Protein AF-A0A5J4PQJ4-F1 (afdb_monomer_lite)

Secondary structure (DSSP, 8-state):
--SEEE--TT----EEEEES-EEES-EEEPPTT----SSEEEEE-TTEEEEEESSEEEES-EEESSS-SSEEEEEETTS-EEEEESSEEEES-EEEPPTT--SS--SB-SSEEEEEES---GGG--EE-TTEEEES-EESSB-SSEEE--TTHHHHHHGGGGTTT-TT--TTTS-GGGEE-

Structure (mmCIF, N/CA/C/O backbone):
data_AF-A0A5J4PQJ4-F1
#
_entry.id   AF-A0A5J4PQJ4-F1
#
loop_
_atom_site.group_PDB
_atom_site.id
_atom_site.type_symbol
_atom_site.label_atom_id
_atom_site.label_alt_id
_atom_site.label_comp_id
_atom_site.label_asym_id
_atom_site.label_entity_id
_atom_site.label_seq_id
_atom_site.pdbx_PDB_ins_code
_atom_site.Cartn_x
_atom_site.Cartn_y
_atom_site.Cartn_z
_atom_site.occupancy
_atom_site.B_iso_or_equiv
_atom_site.auth_seq_id
_atom_site.auth_comp_id
_atom_site.auth_asym_id
_atom_site.auth_atom_id
_atom_site.pdbx_PDB_model_num
ATOM 1 N N . GLY A 1 1 ? -2.321 7.655 -15.217 1.00 76.56 1 GLY A N 1
ATOM 2 C CA . GLY A 1 1 ? -3.474 7.815 -14.319 1.00 76.56 1 GLY A CA 1
ATOM 3 C C . GLY A 1 1 ? -3.945 6.450 -13.880 1.00 76.56 1 GLY A C 1
ATOM 4 O O . GLY A 1 1 ? -3.828 5.518 -14.669 1.00 76.56 1 GLY A O 1
ATOM 5 N N . SER A 1 2 ? -4.424 6.351 -12.645 1.00 94.12 2 SER A N 1
ATOM 6 C CA . SER A 1 2 ? -4.868 5.109 -12.004 1.00 94.12 2 SER A CA 1
ATOM 7 C C . SER A 1 2 ? -6.180 4.578 -12.587 1.00 94.12 2 SER A C 1
ATOM 9 O O . SER A 1 2 ? -6.976 5.359 -13.112 1.00 94.12 2 SER A O 1
ATOM 11 N N . ALA A 1 3 ? -6.441 3.274 -12.460 1.00 96.56 3 ALA A N 1
ATOM 12 C CA . ALA A 1 3 ? -7.732 2.689 -12.839 1.00 96.56 3 ALA A CA 1
ATOM 13 C C . ALA A 1 3 ? -8.889 3.209 -11.968 1.00 96.56 3 ALA A C 1
ATOM 15 O O . ALA A 1 3 ? -9.969 3.503 -12.479 1.00 96.56 3 ALA A O 1
ATOM 16 N N . ILE A 1 4 ? -8.644 3.373 -10.667 1.00 97.50 4 ILE A N 1
ATOM 17 C CA . ILE A 1 4 ? -9.520 4.064 -9.721 1.00 97.50 4 ILE A CA 1
ATOM 18 C C . ILE A 1 4 ? -8.724 5.212 -9.108 1.00 97.50 4 ILE A C 1
ATOM 20 O O . ILE A 1 4 ? -7.647 5.002 -8.552 1.00 97.50 4 ILE A O 1
ATOM 24 N N . ARG A 1 5 ? -9.255 6.432 -9.202 1.00 95.81 5 ARG A N 1
ATOM 25 C CA . ARG A 1 5 ? -8.629 7.633 -8.645 1.00 95.81 5 ARG A CA 1
ATOM 26 C C . ARG A 1 5 ? -9.632 8.387 -7.782 1.00 95.81 5 ARG A C 1
ATOM 28 O O . ARG A 1 5 ? -10.625 8.892 -8.299 1.00 95.81 5 ARG A O 1
ATOM 35 N N . ILE A 1 6 ? -9.368 8.431 -6.480 1.00 95.56 6 ILE A N 1
ATOM 36 C CA . ILE A 1 6 ? -10.181 9.126 -5.479 1.00 95.56 6 ILE A CA 1
ATOM 37 C C . ILE A 1 6 ? -9.402 10.361 -5.018 1.00 95.56 6 ILE A C 1
ATOM 39 O O . ILE A 1 6 ? -8.549 10.274 -4.137 1.00 95.56 6 ILE A O 1
ATOM 43 N N . GLU A 1 7 ? -9.679 11.503 -5.647 1.00 94.06 7 GLU A N 1
ATOM 44 C CA . GLU A 1 7 ? -9.242 12.817 -5.161 1.00 94.06 7 GLU A CA 1
ATOM 45 C C . GLU A 1 7 ? -10.273 13.378 -4.185 1.00 94.06 7 GLU A C 1
ATOM 47 O O . GLU A 1 7 ? -11.480 13.313 -4.428 1.00 94.06 7 GLU A O 1
ATOM 52 N N . ASN A 1 8 ? -9.793 13.952 -3.090 1.00 91.62 8 ASN A N 1
ATOM 53 C CA . ASN A 1 8 ? -10.598 14.492 -2.013 1.00 91.62 8 ASN A CA 1
ATOM 54 C C . ASN A 1 8 ? -10.022 15.806 -1.460 1.00 91.62 8 ASN A C 1
ATOM 56 O O . ASN A 1 8 ? -9.913 16.009 -0.251 1.00 91.62 8 ASN A O 1
ATOM 60 N N . ASP A 1 9 ? -9.712 16.739 -2.358 1.00 82.81 9 ASP A N 1
ATOM 61 C CA . ASP A 1 9 ? -9.225 18.085 -2.016 1.00 82.81 9 ASP A CA 1
ATOM 62 C C . ASP A 1 9 ? -10.281 18.965 -1.311 1.00 82.81 9 ASP A C 1
ATOM 64 O O . ASP A 1 9 ? -10.013 20.116 -0.974 1.00 82.81 9 ASP A O 1
ATOM 68 N N . GLN A 1 10 ? -11.514 18.474 -1.160 1.00 81.69 10 GLN A N 1
ATOM 69 C CA . GLN A 1 10 ? -12.622 19.173 -0.497 1.00 81.69 10 GLN A CA 1
ATOM 70 C C . GLN A 1 10 ? -12.963 18.576 0.876 1.00 81.69 10 GLN A C 1
ATOM 72 O O . GLN A 1 10 ? -13.955 18.989 1.469 1.00 81.69 10 GLN A O 1
ATOM 77 N N . GLU A 1 11 ? -12.171 17.609 1.357 1.00 85.25 11 GLU A N 1
ATOM 78 C CA . GLU A 1 11 ? -12.337 16.971 2.672 1.00 85.25 11 GLU A CA 1
ATOM 79 C C . GLU A 1 11 ? -13.748 16.385 2.899 1.00 85.25 11 GLU A C 1
ATOM 81 O O . GLU A 1 11 ? -14.306 16.453 3.991 1.00 85.25 11 GLU A O 1
ATOM 86 N N . ASN A 1 12 ? -14.349 15.796 1.859 1.00 91.38 12 ASN A N 1
ATOM 87 C CA . ASN A 1 12 ? -15.638 15.113 1.981 1.00 91.38 12 ASN A CA 1
ATOM 88 C C . ASN A 1 12 ? -15.454 13.707 2.558 1.00 91.38 12 ASN A C 1
ATOM 90 O O . ASN A 1 12 ? -14.520 13.004 2.179 1.00 91.38 12 ASN A O 1
ATOM 94 N N . SER A 1 13 ? -16.389 13.241 3.381 1.00 96.38 13 SER A N 1
ATOM 95 C CA . SER A 1 13 ? -16.382 11.849 3.833 1.00 96.38 13 SER A CA 1
ATOM 96 C C . SER A 1 13 ? -16.790 10.885 2.713 1.00 96.38 13 SER A C 1
ATOM 98 O O . SER A 1 13 ? -17.631 11.197 1.863 1.00 96.38 13 SER A O 1
ATOM 100 N N . PHE A 1 14 ? -16.202 9.687 2.709 1.00 97.06 14 PHE A N 1
ATOM 101 C CA . PHE A 1 14 ? -16.597 8.609 1.803 1.00 97.06 14 PHE A CA 1
ATOM 102 C C . PHE A 1 14 ? -16.321 7.227 2.392 1.00 97.06 14 PHE A C 1
ATOM 104 O O . PHE A 1 14 ? -15.481 7.037 3.265 1.00 97.06 14 PHE A O 1
ATOM 111 N N . THR A 1 15 ? -16.986 6.216 1.844 1.00 97.88 15 THR A N 1
ATOM 112 C CA . THR A 1 15 ? -16.613 4.817 2.052 1.00 97.88 15 THR A CA 1
ATOM 113 C C . THR A 1 15 ? -16.508 4.143 0.696 1.00 97.88 15 THR A C 1
ATOM 115 O O . THR A 1 15 ? -17.468 4.135 -0.073 1.00 97.88 15 THR A O 1
ATOM 118 N N . ALA A 1 16 ? -15.332 3.601 0.405 1.00 98.00 16 ALA A N 1
ATOM 119 C CA . ALA A 1 16 ? -15.048 2.798 -0.768 1.00 98.00 16 ALA A CA 1
ATOM 120 C C . ALA A 1 16 ? -14.697 1.380 -0.311 1.00 98.00 16 ALA A C 1
ATOM 122 O O . ALA A 1 16 ? -13.791 1.182 0.499 1.00 98.00 16 ALA A O 1
ATOM 123 N N . THR A 1 17 ? -15.414 0.397 -0.841 1.00 98.44 17 THR A N 1
ATOM 124 C CA . THR A 1 17 ? -15.159 -1.021 -0.586 1.00 98.44 17 THR A CA 1
ATOM 125 C C . THR A 1 17 ? -14.989 -1.722 -1.926 1.00 98.44 17 THR A C 1
ATOM 127 O O . THR A 1 17 ? -15.818 -1.552 -2.820 1.00 98.44 17 THR A O 1
ATOM 130 N N . ILE A 1 18 ? -13.883 -2.444 -2.082 1.00 98.56 18 ILE A N 1
ATOM 131 C CA . ILE A 1 18 ? -13.526 -3.190 -3.288 1.00 98.56 18 ILE A CA 1
ATOM 132 C C . ILE A 1 18 ? -13.518 -4.669 -2.913 1.00 98.56 18 ILE A C 1
ATOM 134 O O . ILE A 1 18 ? -12.759 -5.072 -2.036 1.00 98.56 18 ILE A O 1
ATOM 138 N N . GLU A 1 19 ? -14.376 -5.448 -3.566 1.00 98.50 19 GLU A N 1
ATOM 139 C CA . GLU A 1 19 ? -14.625 -6.863 -3.266 1.00 98.50 19 GLU A CA 1
ATOM 140 C C . GLU A 1 19 ? -14.500 -7.689 -4.548 1.00 98.50 19 GLU A C 1
ATOM 142 O O . GLU A 1 19 ? -14.923 -7.231 -5.618 1.00 98.50 19 GLU A O 1
ATOM 147 N N . GLY A 1 20 ? -13.892 -8.878 -4.477 1.00 98.06 20 GLY A N 1
ATOM 148 C CA . GLY A 1 20 ? -13.887 -9.855 -5.574 1.00 98.06 20 GLY A CA 1
ATOM 149 C C . GLY A 1 20 ? -13.316 -9.344 -6.898 1.00 98.06 20 GLY A C 1
ATOM 150 O O . GLY A 1 20 ? -13.692 -9.829 -7.967 1.00 98.06 20 GLY A O 1
ATOM 151 N N . THR A 1 21 ? -12.462 -8.318 -6.858 1.00 98.50 21 THR A N 1
ATOM 152 C CA . THR A 1 21 ? -12.032 -7.576 -8.048 1.00 98.50 21 THR A CA 1
ATOM 153 C C . THR A 1 21 ? -10.612 -7.948 -8.453 1.00 98.50 21 THR A C 1
ATOM 155 O O . THR A 1 21 ? -9.735 -8.112 -7.609 1.00 98.50 21 THR A O 1
ATOM 158 N N . GLN A 1 22 ? -10.372 -8.033 -9.763 1.00 98.62 22 GLN A N 1
ATOM 159 C CA . GLN A 1 22 ? -9.041 -8.250 -10.322 1.00 98.62 22 GLN A CA 1
ATOM 160 C C . GLN A 1 22 ? -8.550 -7.023 -11.092 1.00 98.62 22 GLN A C 1
ATOM 162 O O . GLN A 1 22 ? -9.188 -6.576 -12.048 1.00 98.62 22 GLN A O 1
ATOM 167 N N . PHE A 1 23 ? -7.374 -6.530 -10.722 1.00 98.69 23 PHE A N 1
ATOM 168 C CA . PHE A 1 23 ? -6.615 -5.510 -11.433 1.00 98.69 23 PHE A CA 1
ATOM 169 C C . PHE A 1 23 ? -5.446 -6.201 -12.133 1.00 98.69 23 PHE A C 1
ATOM 171 O O . PHE A 1 23 ? -4.472 -6.576 -11.490 1.00 98.69 23 PHE A O 1
ATOM 178 N N . ASN A 1 24 ? -5.562 -6.412 -13.446 1.00 98.50 24 ASN A N 1
ATOM 179 C CA . ASN A 1 24 ? -4.593 -7.189 -14.221 1.00 98.50 24 ASN A CA 1
ATOM 180 C C . ASN A 1 24 ? -3.950 -6.327 -15.312 1.00 98.50 24 ASN A C 1
ATOM 182 O O . ASN A 1 24 ? -4.670 -5.730 -16.115 1.00 98.50 24 ASN A O 1
ATOM 186 N N . ASN A 1 25 ? -2.619 -6.356 -15.410 1.00 98.31 25 ASN A N 1
ATOM 187 C CA . ASN A 1 25 ? -1.843 -5.700 -16.473 1.00 98.31 25 ASN A CA 1
ATOM 188 C C . ASN A 1 25 ? -2.117 -4.193 -16.582 1.00 98.31 25 ASN A C 1
ATOM 190 O O . ASN A 1 25 ? -2.357 -3.661 -17.671 1.00 98.31 25 ASN A O 1
ATOM 194 N N . ILE A 1 26 ? -2.125 -3.505 -15.443 1.00 98.31 26 ILE A N 1
ATOM 195 C CA . ILE A 1 26 ? -2.366 -2.066 -15.397 1.00 98.31 26 ILE A CA 1
ATOM 196 C C . ILE A 1 26 ? -1.019 -1.368 -15.345 1.00 98.31 26 ILE A C 1
ATOM 198 O O . ILE A 1 26 ? -0.195 -1.642 -14.484 1.00 98.31 26 ILE A O 1
ATOM 202 N N . SER A 1 27 ? -0.767 -0.463 -16.281 1.00 97.38 27 SER A N 1
ATOM 203 C CA . SER A 1 27 ? 0.472 0.307 -16.290 1.00 97.38 27 SER A CA 1
ATOM 204 C C . SER A 1 27 ? 0.165 1.779 -16.437 1.00 97.38 27 SER A C 1
ATOM 206 O O . SER A 1 27 ? -0.705 2.178 -17.214 1.00 97.38 27 SER A O 1
ATOM 208 N N . SER A 1 28 ? 0.882 2.599 -15.684 1.00 95.38 28 SER A N 1
ATOM 209 C CA . SER A 1 28 ? 0.771 4.043 -15.808 1.00 95.38 28 SER A CA 1
ATOM 210 C C . SER A 1 28 ? 2.089 4.723 -15.464 1.00 95.38 28 SER A C 1
ATOM 212 O O . SER A 1 28 ? 2.994 4.110 -14.903 1.00 95.38 28 SER A O 1
ATOM 214 N N . THR A 1 29 ? 2.200 5.995 -15.822 1.00 93.31 29 THR A N 1
ATOM 215 C CA . THR A 1 29 ? 3.322 6.846 -15.426 1.00 93.31 29 THR A CA 1
ATOM 216 C C . THR A 1 29 ? 2.869 7.748 -14.283 1.00 93.31 29 THR A C 1
ATOM 218 O O . THR A 1 29 ? 1.755 8.285 -14.329 1.00 93.31 29 THR A O 1
ATOM 221 N N . GLY A 1 30 ? 3.721 7.875 -13.269 1.00 84.00 30 GLY A N 1
ATOM 222 C CA . GLY A 1 30 ? 3.545 8.757 -12.128 1.00 84.00 30 GLY A CA 1
ATOM 223 C C . GLY A 1 30 ? 3.557 10.229 -12.524 1.00 84.00 30 GLY A C 1
ATOM 224 O O . GLY A 1 30 ? 3.980 10.613 -13.618 1.00 84.00 30 GLY A O 1
ATOM 225 N N . GLU A 1 31 ? 3.049 11.059 -11.625 1.00 80.19 31 GLU A N 1
ATOM 226 C CA . GLU A 1 31 ? 2.978 12.503 -11.828 1.00 80.19 31 GLU A CA 1
ATOM 227 C C . GLU A 1 31 ? 4.264 13.201 -11.367 1.00 80.19 31 GLU A C 1
ATOM 229 O O . GLU A 1 31 ? 5.080 12.644 -10.634 1.00 80.19 31 GLU A O 1
ATOM 234 N N . VAL A 1 32 ? 4.430 14.475 -11.737 1.00 76.12 32 VAL A N 1
ATOM 235 C CA . VAL A 1 32 ? 5.572 15.310 -11.304 1.00 76.12 32 VAL A CA 1
ATOM 236 C C . VAL A 1 32 ? 5.661 15.503 -9.785 1.00 76.12 32 VAL A C 1
ATOM 238 O O . VAL A 1 32 ? 6.645 16.053 -9.308 1.00 76.12 32 VAL A O 1
ATOM 241 N N . SER A 1 33 ? 4.635 15.083 -9.043 1.00 81.31 33 SER A N 1
ATOM 242 C CA . SER A 1 33 ? 4.541 15.059 -7.581 1.00 81.31 33 SER A CA 1
ATOM 243 C C . SER A 1 33 ? 5.038 13.744 -6.956 1.00 81.31 33 SER A C 1
ATOM 245 O O . SER A 1 33 ? 5.085 13.640 -5.735 1.00 81.31 33 SER A O 1
ATOM 247 N N . GLY A 1 34 ? 5.426 12.746 -7.762 1.00 82.62 34 GLY A N 1
ATOM 248 C CA . GLY A 1 34 ? 5.838 11.417 -7.288 1.00 82.62 34 GLY A CA 1
ATOM 249 C C . GLY A 1 34 ? 4.660 10.517 -6.898 1.00 82.62 34 GLY A C 1
ATOM 250 O O . GLY A 1 34 ? 4.859 9.408 -6.399 1.00 82.62 34 GLY A O 1
ATOM 251 N N . GLN A 1 35 ? 3.428 10.977 -7.127 1.00 91.69 35 GLN A N 1
ATOM 252 C CA . GLN A 1 35 ? 2.217 10.184 -6.940 1.00 91.69 35 GLN A CA 1
ATOM 253 C C . GLN A 1 35 ? 2.171 9.029 -7.944 1.00 91.69 35 GLN A C 1
ATOM 255 O O . GLN A 1 35 ? 2.609 9.167 -9.092 1.00 91.69 35 GLN A O 1
ATOM 260 N N . GLY A 1 36 ? 1.635 7.890 -7.512 1.00 93.38 36 GLY A N 1
ATOM 261 C CA . GLY A 1 36 ? 1.507 6.703 -8.350 1.00 93.38 36 GLY A CA 1
ATOM 262 C C . GLY A 1 36 ? 0.232 5.921 -8.072 1.00 93.38 36 GLY A C 1
ATOM 263 O O . GLY A 1 36 ? -0.850 6.502 -8.101 1.00 93.38 36 GLY A O 1
ATOM 264 N N . GLY A 1 37 ? 0.348 4.610 -7.854 1.00 96.56 37 GLY A N 1
ATOM 265 C CA . GLY A 1 37 ? -0.800 3.713 -7.740 1.00 96.56 37 GLY A CA 1
ATOM 266 C C . GLY A 1 37 ? -1.419 3.450 -9.103 1.00 96.56 37 GLY A C 1
ATOM 267 O O . GLY A 1 37 ? -2.387 4.106 -9.485 1.00 96.56 37 GLY A O 1
ATOM 268 N N . SER A 1 38 ? -0.865 2.515 -9.879 1.00 98.00 38 SER A N 1
ATOM 269 C CA . SER A 1 38 ? -1.391 2.261 -11.230 1.00 98.00 38 SER A CA 1
ATOM 270 C C . SER A 1 38 ? -2.819 1.707 -11.212 1.00 98.00 38 SER A C 1
ATOM 272 O O . SER A 1 38 ? -3.624 2.057 -12.077 1.00 98.00 38 SER A O 1
ATOM 274 N N . ALA A 1 39 ? -3.173 0.918 -10.195 1.00 98.50 39 ALA A N 1
ATOM 275 C CA . ALA A 1 39 ? -4.534 0.446 -9.990 1.00 98.50 39 ALA A CA 1
ATOM 276 C C . ALA A 1 39 ? -5.352 1.468 -9.195 1.00 98.50 39 ALA A C 1
ATOM 278 O O . ALA A 1 39 ? -6.378 1.939 -9.687 1.00 98.50 39 ALA A O 1
ATOM 279 N N . ILE A 1 40 ? -4.898 1.836 -7.995 1.00 98.69 40 ILE A N 1
ATOM 280 C CA . ILE A 1 40 ? -5.661 2.685 -7.076 1.00 98.69 40 ILE A CA 1
ATOM 281 C C . ILE A 1 40 ? -4.800 3.848 -6.593 1.00 98.69 40 ILE A C 1
ATOM 283 O O . ILE A 1 40 ? -3.731 3.649 -6.025 1.00 98.69 40 ILE A O 1
ATOM 287 N N . TYR A 1 41 ? -5.328 5.055 -6.752 1.00 98.00 41 TYR A N 1
ATOM 288 C CA . TYR A 1 41 ? -4.884 6.243 -6.034 1.00 98.00 41 TYR A CA 1
ATOM 289 C C . TYR A 1 41 ? -6.012 6.713 -5.118 1.00 98.00 41 TYR A C 1
ATOM 291 O O . TYR A 1 41 ? -7.149 6.861 -5.581 1.00 98.00 41 TYR A O 1
ATOM 299 N N . ALA A 1 42 ? -5.711 6.981 -3.847 1.00 98.00 42 ALA A N 1
ATOM 300 C CA . ALA A 1 42 ? -6.700 7.485 -2.901 1.00 98.00 42 ALA A CA 1
ATOM 301 C C . ALA A 1 42 ? -6.140 8.540 -1.940 1.00 98.00 42 ALA A C 1
ATOM 303 O O . ALA A 1 42 ? -5.117 8.334 -1.290 1.00 98.00 42 ALA A O 1
ATOM 304 N N . GLN A 1 43 ? -6.879 9.639 -1.799 1.00 97.69 43 GLN A N 1
ATOM 305 C CA . GLN A 1 43 ? -6.728 10.601 -0.713 1.00 97.69 43 GLN A CA 1
ATOM 306 C C . GLN A 1 43 ? -7.758 10.302 0.380 1.00 97.69 43 GLN A C 1
ATOM 308 O O . GLN A 1 43 ? -8.962 10.471 0.177 1.00 97.69 43 GLN A O 1
ATOM 313 N N . ILE A 1 44 ? -7.292 9.859 1.545 1.00 97.88 44 ILE A N 1
ATOM 314 C CA . ILE A 1 44 ? -8.134 9.540 2.700 1.00 97.88 44 ILE A CA 1
ATOM 315 C C . ILE A 1 44 ? -8.068 10.721 3.675 1.00 97.88 44 ILE A C 1
ATOM 317 O O . ILE A 1 44 ? -6.990 11.151 4.086 1.00 97.88 44 ILE A O 1
ATOM 321 N N . ARG A 1 45 ? -9.229 11.298 3.983 1.00 97.00 45 ARG A N 1
ATOM 322 C CA . ARG A 1 45 ? -9.394 12.462 4.869 1.00 97.00 45 ARG A CA 1
ATOM 323 C C . ARG A 1 45 ? -10.335 12.092 6.020 1.00 97.00 45 ARG A C 1
ATOM 325 O O . ARG A 1 45 ? -10.526 10.911 6.304 1.00 97.00 45 ARG A O 1
ATOM 332 N N . GLU A 1 46 ? -10.923 13.088 6.671 1.00 96.94 46 GLU A N 1
ATOM 333 C CA . GLU A 1 46 ? -11.855 12.887 7.779 1.00 96.94 46 GLU A CA 1
ATOM 334 C C . GLU A 1 46 ? -13.053 12.008 7.395 1.00 96.94 46 GLU A C 1
ATOM 336 O O . GLU A 1 46 ? -13.679 12.183 6.347 1.00 96.94 46 GLU A O 1
ATOM 341 N N . ASP A 1 47 ? -13.325 11.019 8.246 1.00 97.62 47 ASP A N 1
ATOM 342 C CA . ASP A 1 47 ? -14.390 10.026 8.117 1.00 97.62 47 ASP A CA 1
ATOM 343 C C . ASP A 1 47 ? -14.397 9.297 6.761 1.00 97.62 47 ASP A C 1
ATOM 345 O O . ASP A 1 47 ? -15.444 8.893 6.246 1.00 97.62 47 ASP A O 1
ATOM 349 N N . CYS A 1 48 ? -13.213 9.121 6.165 1.00 98.38 48 CYS A N 1
ATOM 350 C CA . CYS A 1 48 ? -13.033 8.379 4.924 1.00 98.38 48 CYS A CA 1
ATOM 351 C C . CYS A 1 48 ? -12.623 6.929 5.190 1.00 98.38 48 CYS A C 1
ATOM 353 O O . CYS A 1 48 ? -11.906 6.624 6.141 1.00 98.38 48 CYS A O 1
ATOM 355 N N . SER A 1 49 ? -13.048 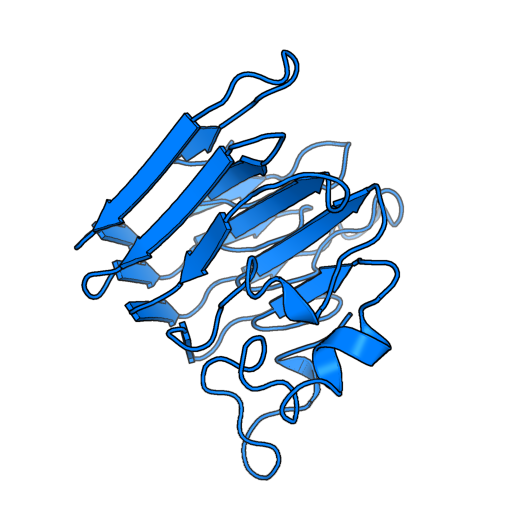6.009 4.332 1.00 98.50 49 SER A N 1
ATOM 356 C CA . SER A 1 49 ? -12.679 4.596 4.431 1.00 98.50 49 SER A CA 1
ATOM 357 C C . SER A 1 49 ? -12.385 3.998 3.062 1.00 98.50 49 SER A C 1
ATOM 359 O O . SER A 1 49 ? -13.199 4.126 2.149 1.00 98.50 49 SER A O 1
ATOM 361 N N . LEU A 1 50 ? -11.253 3.307 2.937 1.00 98.75 50 LEU A N 1
ATOM 362 C CA . LEU A 1 50 ? -10.918 2.440 1.810 1.00 98.75 50 LEU A CA 1
ATOM 363 C C . LEU A 1 50 ? -10.687 1.018 2.328 1.00 98.75 50 LEU A C 1
ATOM 365 O O . LEU A 1 50 ? -9.773 0.781 3.117 1.00 98.75 50 LEU A O 1
ATOM 369 N N . ILE A 1 51 ? -11.523 0.082 1.888 1.00 98.88 51 ILE A N 1
ATOM 370 C CA . ILE A 1 51 ? -11.490 -1.321 2.311 1.00 98.88 51 ILE A CA 1
ATOM 371 C C . ILE A 1 51 ? -11.345 -2.209 1.074 1.00 98.88 51 ILE A C 1
ATOM 373 O O . ILE A 1 51 ? -12.122 -2.082 0.130 1.00 98.88 51 ILE A O 1
ATOM 377 N N . ILE A 1 52 ? -10.370 -3.112 1.090 1.00 98.88 52 ILE A N 1
ATOM 378 C CA . ILE A 1 52 ? -10.137 -4.119 0.049 1.00 98.88 52 ILE A CA 1
ATOM 379 C C . ILE A 1 52 ? -10.335 -5.498 0.682 1.00 98.88 52 ILE A C 1
ATOM 381 O O . ILE A 1 52 ? -9.695 -5.816 1.687 1.00 98.88 52 ILE A O 1
ATOM 385 N N . ASP A 1 53 ? -11.248 -6.290 0.131 1.00 98.62 53 ASP A N 1
ATOM 386 C CA . ASP A 1 53 ? -11.721 -7.537 0.738 1.00 98.62 53 ASP A CA 1
ATOM 387 C C . ASP A 1 53 ? -12.150 -8.557 -0.336 1.00 98.62 53 ASP A C 1
ATOM 389 O O . ASP A 1 53 ? -12.070 -8.290 -1.536 1.00 98.62 53 ASP A O 1
ATOM 393 N N . ASP A 1 54 ? -12.621 -9.723 0.102 1.00 98.25 54 ASP A N 1
ATOM 394 C CA . ASP A 1 54 ? -13.212 -10.773 -0.737 1.00 98.25 54 ASP A CA 1
ATOM 395 C C . ASP A 1 54 ? -12.278 -11.234 -1.870 1.00 98.25 54 ASP A C 1
ATOM 397 O O . ASP A 1 54 ? -12.621 -11.195 -3.051 1.00 98.25 54 ASP A O 1
ATOM 401 N N . SER A 1 55 ? -11.060 -11.650 -1.501 1.00 98.19 55 SER A N 1
ATOM 402 C CA . SER A 1 55 ? -10.061 -12.232 -2.407 1.00 98.19 55 SER A CA 1
ATOM 403 C C . SER A 1 55 ? -9.744 -11.371 -3.640 1.00 98.19 55 SER A C 1
ATOM 405 O O . SER A 1 55 ? -9.621 -11.886 -4.755 1.00 98.19 55 SER A O 1
ATOM 407 N N . CYS A 1 56 ? -9.582 -10.057 -3.460 1.00 98.88 56 CYS A N 1
ATOM 408 C CA . CYS A 1 56 ? -9.121 -9.184 -4.541 1.00 98.88 56 CYS A CA 1
ATOM 409 C C . CYS A 1 56 ? -7.731 -9.596 -5.054 1.00 98.88 56 CYS A C 1
ATOM 411 O O . CYS A 1 56 ? -6.879 -10.076 -4.304 1.00 98.88 56 CYS A O 1
ATOM 413 N N . GLU A 1 57 ? -7.461 -9.344 -6.334 1.00 98.88 57 GLU A N 1
ATOM 414 C CA . GLU A 1 57 ? -6.164 -9.632 -6.944 1.00 98.88 57 GLU A CA 1
ATOM 415 C C . GLU A 1 57 ? -5.605 -8.422 -7.686 1.00 98.88 57 GLU A C 1
ATOM 417 O O . GLU A 1 57 ? -6.301 -7.767 -8.459 1.00 98.88 57 GLU A O 1
ATOM 422 N N . PHE A 1 58 ? -4.318 -8.165 -7.493 1.00 98.88 58 PHE A N 1
ATOM 423 C CA . PHE A 1 58 ? -3.563 -7.134 -8.192 1.00 98.88 58 PHE A CA 1
ATOM 424 C C . PHE A 1 58 ? -2.356 -7.803 -8.832 1.00 98.88 58 PHE A C 1
ATOM 426 O O . PHE A 1 58 ? -1.384 -8.138 -8.149 1.00 98.88 58 PHE A O 1
ATOM 433 N N . ASN A 1 59 ? -2.446 -8.040 -10.136 1.00 98.81 59 ASN A N 1
ATOM 434 C CA . ASN A 1 59 ? -1.427 -8.740 -10.899 1.00 98.81 59 ASN A CA 1
ATOM 435 C C . ASN A 1 59 ? -0.845 -7.803 -11.960 1.00 98.81 59 ASN A C 1
ATOM 437 O O . ASN A 1 59 ? -1.581 -7.195 -12.746 1.00 98.81 59 ASN A O 1
ATOM 441 N N . ASP A 1 60 ? 0.481 -7.709 -11.997 1.00 98.69 60 ASP A N 1
ATOM 442 C CA . ASP A 1 60 ? 1.213 -6.948 -13.012 1.00 98.69 60 ASP A CA 1
ATOM 443 C C . ASP A 1 60 ? 0.789 -5.462 -13.063 1.00 98.69 60 ASP A C 1
ATOM 445 O O . ASP A 1 60 ? 0.641 -4.873 -14.138 1.00 98.69 60 ASP A O 1
ATOM 449 N N . CYS A 1 61 ? 0.564 -4.848 -11.894 1.00 98.75 61 CYS A N 1
ATOM 450 C CA . CYS A 1 61 ? 0.305 -3.413 -11.766 1.00 98.75 61 CYS A CA 1
ATOM 451 C C . CYS A 1 61 ? 1.632 -2.645 -11.657 1.00 98.75 61 CYS A C 1
ATOM 453 O O . CYS A 1 61 ? 2.413 -2.852 -10.726 1.00 98.75 61 CYS A O 1
ATOM 455 N N . VAL A 1 62 ? 1.905 -1.762 -12.616 1.00 98.56 62 VAL A N 1
ATOM 456 C CA . VAL A 1 62 ? 3.203 -1.097 -12.785 1.00 98.56 62 VAL A CA 1
ATOM 457 C C . VAL A 1 62 ? 3.045 0.420 -12.816 1.00 98.56 62 VAL A C 1
ATOM 459 O O . VAL A 1 62 ? 2.311 0.966 -13.644 1.00 98.56 62 VAL A O 1
ATOM 462 N N . ILE A 1 63 ? 3.791 1.114 -11.957 1.00 97.50 63 ILE A N 1
ATOM 463 C CA . ILE A 1 63 ? 3.977 2.563 -12.039 1.00 97.50 63 ILE A CA 1
ATOM 464 C C . ILE A 1 63 ? 5.405 2.888 -12.494 1.00 97.50 63 ILE A C 1
ATOM 466 O O . ILE A 1 63 ? 6.384 2.487 -11.867 1.00 97.50 63 ILE A O 1
ATOM 470 N N . GLU A 1 64 ? 5.532 3.632 -13.590 1.00 95.62 64 GLU A N 1
ATOM 471 C CA . GLU A 1 64 ? 6.799 4.227 -14.020 1.00 95.62 64 GLU A CA 1
ATOM 472 C C . GLU A 1 64 ? 6.956 5.623 -13.424 1.00 95.62 64 GLU A C 1
ATOM 474 O O . GLU A 1 64 ? 6.052 6.442 -13.549 1.00 95.62 64 GLU A O 1
ATOM 479 N N . SER A 1 65 ? 8.112 5.949 -12.845 1.00 94.00 65 SER A N 1
ATOM 480 C CA . SER A 1 65 ? 8.401 7.288 -12.299 1.00 94.00 65 SER A CA 1
ATOM 481 C C . SER A 1 65 ? 7.414 7.766 -11.220 1.00 94.00 65 SER A C 1
ATOM 483 O O . SER A 1 65 ? 7.181 8.962 -11.074 1.00 94.00 65 SER A O 1
ATOM 485 N N . GLY A 1 66 ? 6.835 6.838 -10.458 1.00 95.56 66 GLY A N 1
ATOM 486 C CA . GLY A 1 66 ? 5.956 7.118 -9.321 1.00 95.56 66 GLY A CA 1
ATOM 487 C C . GLY A 1 66 ? 6.195 6.124 -8.188 1.00 95.56 66 GLY A C 1
ATOM 488 O O . GLY A 1 66 ? 7.143 5.340 -8.237 1.00 95.56 66 GLY A O 1
ATOM 489 N N . ASN A 1 67 ? 5.338 6.157 -7.171 1.00 97.50 67 ASN A N 1
ATOM 490 C CA . ASN A 1 67 ? 5.394 5.254 -6.019 1.00 97.50 67 ASN A CA 1
ATOM 491 C C . ASN A 1 67 ? 4.104 4.442 -5.891 1.00 97.50 67 ASN A C 1
ATOM 493 O O . ASN A 1 67 ? 3.056 4.883 -6.359 1.00 97.50 67 ASN A O 1
ATOM 497 N N . GLY A 1 68 ? 4.163 3.280 -5.245 1.00 97.62 68 GLY A N 1
ATOM 498 C CA . GLY A 1 68 ? 2.996 2.417 -5.090 1.00 97.62 68 GLY A CA 1
ATOM 499 C C . GLY A 1 68 ? 2.660 1.753 -6.418 1.00 97.62 68 GLY A C 1
ATOM 500 O O . GLY A 1 68 ? 1.885 2.298 -7.201 1.00 97.62 68 GLY A O 1
ATOM 501 N N . GLY A 1 69 ? 3.260 0.602 -6.720 1.00 98.00 69 GLY A N 1
ATOM 502 C CA . GLY A 1 69 ? 3.041 -0.068 -8.007 1.00 98.00 69 GLY A CA 1
ATOM 503 C C . GLY A 1 69 ? 1.565 -0.321 -8.281 1.00 98.00 69 GLY A C 1
ATOM 504 O O . GLY A 1 69 ? 1.042 0.096 -9.319 1.00 98.00 69 GLY A O 1
ATOM 505 N N . ALA A 1 70 ? 0.865 -0.900 -7.307 1.00 98.62 70 ALA A N 1
ATOM 506 C CA . ALA A 1 70 ? -0.575 -1.108 -7.369 1.00 98.62 70 ALA A CA 1
ATOM 507 C C . ALA A 1 70 ? -1.352 0.049 -6.726 1.00 98.62 70 ALA A C 1
ATOM 509 O O . ALA A 1 70 ? -2.243 0.616 -7.363 1.00 98.62 70 ALA A O 1
ATOM 510 N N . ILE A 1 71 ? -1.015 0.404 -5.484 1.00 98.81 71 ILE A N 1
ATOM 511 C CA . ILE A 1 71 ? -1.814 1.291 -4.638 1.00 98.81 71 ILE A CA 1
ATOM 512 C C . ILE A 1 71 ? -0.952 2.437 -4.106 1.00 98.81 71 ILE A C 1
ATOM 51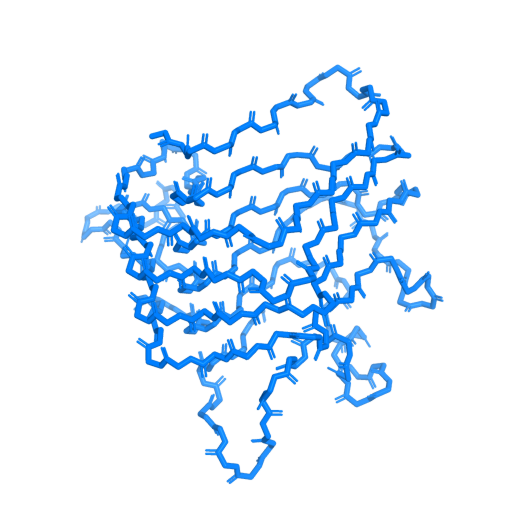4 O O . ILE A 1 71 ? 0.111 2.220 -3.527 1.00 98.81 71 ILE A O 1
ATOM 518 N N . TYR A 1 72 ? -1.448 3.660 -4.257 1.00 98.44 72 TYR A N 1
ATOM 519 C CA . TYR A 1 72 ? -0.913 4.849 -3.605 1.00 98.44 72 TYR A CA 1
ATOM 520 C C . TYR A 1 72 ? -1.985 5.454 -2.703 1.00 98.44 72 TYR A C 1
ATOM 522 O O . TYR A 1 72 ? -3.099 5.728 -3.162 1.00 98.44 72 TYR A O 1
ATOM 530 N N . VAL A 1 73 ? -1.646 5.680 -1.435 1.00 98.25 73 VAL A N 1
ATOM 531 C CA . VAL A 1 73 ? -2.561 6.270 -0.454 1.00 98.25 73 VAL A CA 1
ATOM 532 C C . VAL A 1 73 ? -1.899 7.450 0.244 1.00 98.25 73 VAL A C 1
ATOM 534 O O . VAL A 1 73 ? -0.781 7.338 0.742 1.00 98.25 73 VAL A O 1
ATOM 537 N N . ASP A 1 74 ? -2.616 8.567 0.290 1.00 97.25 74 ASP A N 1
ATOM 538 C CA . ASP A 1 74 ? -2.250 9.778 1.024 1.00 97.25 74 ASP A CA 1
ATOM 539 C C . ASP A 1 74 ? -3.297 10.051 2.113 1.00 97.25 74 ASP A C 1
ATOM 541 O O . ASP A 1 74 ? -4.476 10.235 1.793 1.00 97.25 74 ASP A O 1
ATOM 545 N N . ILE A 1 75 ? -2.893 10.058 3.385 1.00 97.62 75 ILE A N 1
ATOM 546 C CA . ILE A 1 75 ? -3.788 10.097 4.552 1.00 97.62 75 ILE A CA 1
ATOM 547 C C . ILE A 1 75 ? -3.564 11.357 5.403 1.00 97.62 75 ILE A C 1
ATOM 549 O O . ILE A 1 75 ? -2.434 11.757 5.663 1.00 97.62 75 ILE A O 1
ATOM 553 N N . ASP A 1 76 ? -4.641 11.956 5.916 1.00 96.81 76 ASP A N 1
ATOM 554 C CA . ASP A 1 76 ? -4.544 12.821 7.101 1.00 96.81 76 ASP A CA 1
ATOM 555 C C . ASP A 1 76 ? -4.657 11.966 8.372 1.00 96.81 76 ASP A C 1
ATOM 557 O O . ASP A 1 76 ? -5.753 11.587 8.792 1.00 96.81 76 ASP A O 1
ATOM 561 N N . TYR A 1 77 ? -3.513 11.628 8.968 1.00 97.31 77 TYR A N 1
ATOM 562 C CA . TYR A 1 77 ? -3.425 10.737 10.123 1.00 97.31 77 TYR A CA 1
ATOM 563 C C . TYR A 1 77 ? -4.060 11.320 11.389 1.00 97.31 77 TYR A C 1
ATOM 565 O O . TYR A 1 77 ? -4.420 10.564 12.287 1.00 97.31 77 TYR A O 1
ATOM 573 N N . SER A 1 78 ? -4.252 12.645 11.442 1.00 95.81 78 SER A N 1
ATOM 574 C CA . SER A 1 78 ? -4.855 13.333 12.590 1.00 95.81 78 SER A CA 1
ATOM 575 C C . SER A 1 78 ? -6.378 13.172 12.681 1.00 95.81 78 SER A C 1
ATOM 577 O O . SER A 1 78 ? -7.015 13.714 13.591 1.00 95.81 78 SER A O 1
ATOM 579 N N . LYS A 1 79 ? -6.980 12.458 11.725 1.00 96.25 79 LYS A N 1
ATOM 580 C CA . LYS A 1 79 ? -8.425 12.291 11.577 1.00 96.25 79 LYS A CA 1
ATOM 581 C C . LYS A 1 79 ? -8.868 10.857 11.840 1.00 96.25 79 LYS A C 1
ATOM 583 O O . LYS A 1 79 ? -8.079 9.915 11.843 1.00 96.25 79 LYS A O 1
ATOM 588 N N . ASN A 1 80 ? -10.176 10.695 12.004 1.00 97.00 80 ASN A N 1
ATOM 589 C CA . ASN A 1 80 ? -10.803 9.384 11.933 1.00 97.00 80 ASN A CA 1
ATOM 590 C C . ASN A 1 80 ? -10.828 8.912 10.474 1.00 97.00 80 ASN A C 1
ATOM 592 O O . ASN A 1 80 ? -11.327 9.631 9.608 1.00 97.00 80 ASN A O 1
ATOM 596 N N . PHE A 1 81 ? -10.303 7.723 10.199 1.00 98.12 81 PHE A N 1
ATOM 597 C CA . PHE A 1 81 ? -10.315 7.118 8.869 1.00 98.12 81 PHE A CA 1
ATOM 598 C C . PHE A 1 81 ? -10.212 5.592 8.951 1.00 98.12 81 PHE A C 1
ATOM 600 O O . PHE A 1 81 ? -9.982 5.028 10.017 1.00 98.12 81 PHE A O 1
ATOM 607 N N . GLN A 1 82 ? -10.346 4.905 7.815 1.00 98.56 82 GLN A N 1
ATOM 608 C CA . GLN A 1 82 ? -9.954 3.499 7.695 1.00 98.56 82 GLN A CA 1
ATOM 609 C C . GLN A 1 82 ? -9.216 3.236 6.383 1.00 98.56 82 GLN A C 1
ATOM 611 O O . GLN A 1 82 ? -9.687 3.607 5.310 1.00 98.56 82 GLN A O 1
ATOM 616 N N . PHE A 1 83 ? -8.090 2.534 6.459 1.00 98.75 83 PHE A N 1
ATOM 617 C CA . PHE A 1 83 ? -7.445 1.926 5.302 1.00 98.75 83 PHE A CA 1
ATOM 618 C C . PHE A 1 83 ? -7.145 0.465 5.616 1.00 98.75 83 PHE A C 1
ATOM 620 O O . PHE A 1 83 ? -6.266 0.168 6.425 1.00 98.75 83 PHE A O 1
ATOM 627 N N . LYS A 1 84 ? -7.927 -0.446 5.027 1.00 98.75 84 LYS A N 1
ATOM 628 C CA . LYS A 1 84 ? -7.874 -1.868 5.377 1.00 98.75 84 LYS A CA 1
ATOM 629 C C . LYS A 1 84 ? -7.765 -2.764 4.158 1.00 98.75 84 LYS A C 1
ATOM 631 O O . LYS A 1 84 ? -8.517 -2.601 3.198 1.00 98.75 84 LYS A O 1
ATOM 636 N N . ILE A 1 85 ? -6.888 -3.754 4.240 1.00 98.75 85 ILE A N 1
ATOM 637 C CA . ILE A 1 85 ? -6.775 -4.857 3.293 1.00 98.75 85 ILE A CA 1
ATOM 638 C C . ILE A 1 85 ? -6.974 -6.148 4.075 1.00 98.75 85 ILE A C 1
ATOM 640 O O . ILE A 1 85 ? -6.103 -6.579 4.824 1.00 98.75 85 ILE A O 1
ATOM 644 N N . LYS A 1 86 ? -8.158 -6.734 3.913 1.00 98.50 86 LYS A N 1
ATOM 645 C CA . LYS A 1 86 ? -8.615 -7.893 4.687 1.00 98.50 86 LYS A CA 1
ATOM 646 C C . LYS A 1 86 ? -8.352 -9.221 3.989 1.00 98.50 86 LYS A C 1
ATOM 648 O O . LYS A 1 86 ? -8.032 -10.198 4.657 1.00 98.50 86 LYS A O 1
ATOM 653 N N . ASP A 1 87 ? -8.471 -9.253 2.665 1.00 98.56 87 ASP A N 1
ATOM 654 C CA . ASP A 1 87 ? -8.089 -10.404 1.847 1.00 98.56 87 ASP A CA 1
ATOM 655 C C . ASP A 1 87 ? -7.794 -9.948 0.417 1.00 98.56 87 ASP A C 1
ATOM 657 O O . ASP A 1 87 ? -8.699 -9.694 -0.382 1.00 98.56 87 ASP A O 1
ATOM 661 N N . ALA A 1 88 ? -6.508 -9.815 0.098 1.00 98.81 88 ALA A N 1
ATOM 662 C CA . ALA A 1 88 ? -6.070 -9.515 -1.256 1.00 98.81 88 ALA A CA 1
ATOM 663 C C . ALA A 1 88 ? -4.694 -10.113 -1.549 1.00 98.81 88 ALA A C 1
ATOM 665 O O . ALA A 1 88 ? -3.842 -10.221 -0.666 1.00 98.81 88 ALA A O 1
ATOM 666 N N . THR A 1 89 ? -4.467 -10.480 -2.811 1.00 98.81 89 THR A N 1
ATOM 667 C CA . THR A 1 89 ? -3.170 -10.978 -3.279 1.00 98.81 89 THR A CA 1
ATOM 668 C C . THR A 1 89 ? -2.547 -10.052 -4.317 1.00 98.81 89 THR A C 1
ATOM 670 O O . THR A 1 89 ? -3.210 -9.618 -5.258 1.00 98.81 89 THR A O 1
ATOM 673 N N . PHE A 1 90 ? -1.249 -9.799 -4.171 1.00 98.81 90 PHE A N 1
ATOM 674 C CA . PHE A 1 90 ? -0.474 -8.865 -4.976 1.00 98.81 90 PHE A CA 1
ATOM 675 C C . PHE A 1 90 ? 0.707 -9.582 -5.626 1.00 98.81 90 PHE A C 1
ATOM 677 O O . PHE A 1 90 ? 1.620 -10.022 -4.925 1.00 98.81 90 PHE A O 1
ATOM 684 N N . ARG A 1 91 ? 0.699 -9.701 -6.959 1.00 98.75 91 ARG A N 1
ATOM 685 C CA . ARG A 1 91 ? 1.743 -10.412 -7.707 1.00 98.75 91 ARG A CA 1
ATOM 686 C C . ARG A 1 91 ? 2.373 -9.558 -8.791 1.00 98.75 91 ARG A C 1
ATOM 688 O O . ARG A 1 91 ? 1.668 -8.930 -9.579 1.00 98.75 91 ARG A O 1
ATOM 695 N N . HIS A 1 92 ? 3.699 -9.602 -8.878 1.00 98.69 92 HIS A N 1
ATOM 696 C CA . HIS A 1 92 ? 4.474 -8.959 -9.947 1.00 98.69 92 HIS A CA 1
ATOM 697 C C . HIS A 1 92 ? 4.231 -7.449 -10.102 1.00 98.69 92 HIS A C 1
ATOM 699 O O . HIS A 1 92 ? 4.453 -6.889 -11.180 1.00 98.69 92 HIS A O 1
ATOM 705 N N . ASN A 1 93 ? 3.791 -6.777 -9.039 1.00 98.81 93 ASN A N 1
ATOM 706 C CA . ASN A 1 93 ? 3.564 -5.337 -9.045 1.00 98.81 93 ASN A CA 1
ATOM 707 C C . ASN A 1 93 ? 4.888 -4.590 -8.901 1.00 98.81 93 ASN A C 1
ATOM 709 O O . ASN A 1 93 ? 5.828 -5.091 -8.274 1.00 98.81 93 ASN A O 1
ATOM 713 N N . LYS A 1 94 ? 4.993 -3.417 -9.536 1.00 98.75 94 LYS A N 1
ATOM 714 C CA . LYS A 1 94 ? 6.269 -2.696 -9.631 1.00 98.75 94 LYS A CA 1
ATOM 715 C C . LYS A 1 94 ? 6.126 -1.193 -9.470 1.00 98.75 94 LYS A C 1
ATOM 717 O O . LYS A 1 94 ? 5.321 -0.569 -10.162 1.00 98.75 94 LYS A O 1
ATOM 722 N N . ALA A 1 95 ? 6.994 -0.616 -8.646 1.00 98.00 95 ALA A N 1
ATOM 723 C CA . ALA A 1 95 ? 7.275 0.812 -8.614 1.00 98.00 95 ALA A CA 1
ATOM 724 C C . ALA A 1 95 ? 8.667 1.066 -9.189 1.00 98.00 95 ALA A C 1
ATOM 726 O O . ALA A 1 95 ? 9.677 0.723 -8.575 1.00 98.00 95 ALA A O 1
ATOM 727 N N . LEU A 1 96 ? 8.707 1.657 -10.384 1.00 96.88 96 LEU A N 1
ATOM 728 C CA . LEU A 1 96 ? 9.942 1.912 -11.116 1.00 96.88 96 LEU A CA 1
ATOM 729 C C . LEU A 1 96 ? 10.375 3.363 -10.930 1.00 96.88 96 LEU A C 1
ATOM 731 O O . LEU A 1 96 ? 9.574 4.290 -11.092 1.00 96.88 96 LEU A O 1
ATOM 735 N N . LYS A 1 97 ? 11.650 3.577 -10.612 1.00 94.25 97 LYS A N 1
ATOM 736 C CA . LYS A 1 97 ? 12.173 4.922 -10.354 1.00 94.25 97 LYS A CA 1
ATOM 737 C C . LYS A 1 97 ? 12.348 5.722 -11.640 1.00 94.25 97 LYS A C 1
ATOM 739 O O . LYS A 1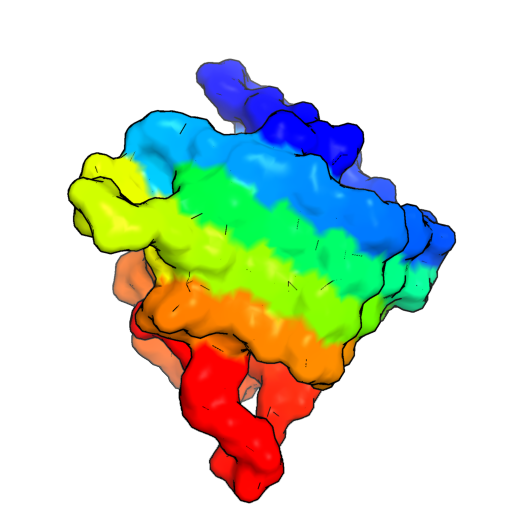 97 ? 12.606 5.184 -12.717 1.00 94.25 97 LYS A O 1
ATOM 744 N N . HIS A 1 98 ? 12.311 7.042 -11.514 1.00 88.56 98 HIS A N 1
ATOM 745 C CA . HIS A 1 98 ? 12.745 7.929 -12.581 1.00 88.56 98 HIS A CA 1
ATOM 746 C C . HIS A 1 98 ? 14.283 7.926 -12.668 1.00 88.56 98 HIS A C 1
ATOM 748 O O . HIS A 1 98 ? 14.978 8.262 -11.713 1.00 88.56 98 HIS A O 1
ATOM 754 N N . ASN A 1 99 ? 14.844 7.588 -13.833 1.00 83.50 99 ASN A N 1
ATOM 755 C CA . ASN A 1 99 ? 16.294 7.371 -13.988 1.00 83.50 99 ASN A CA 1
ATOM 756 C C . ASN A 1 99 ? 17.170 8.619 -13.787 1.00 83.50 99 ASN A C 1
ATOM 758 O O . ASN A 1 99 ? 18.364 8.494 -13.530 1.00 83.50 99 ASN A O 1
ATOM 762 N N . SER A 1 100 ? 16.611 9.816 -13.963 1.00 83.19 100 SER A N 1
ATOM 763 C CA . SER A 1 100 ? 17.368 11.077 -13.934 1.00 83.19 100 SER A CA 1
ATOM 764 C C . SER A 1 100 ? 16.790 12.150 -13.011 1.00 83.19 100 SER A C 1
ATOM 766 O O . SER A 1 100 ? 17.254 13.287 -13.052 1.00 83.19 100 SER A O 1
ATOM 768 N N . VAL A 1 101 ? 15.750 11.830 -12.238 1.00 80.50 101 VAL A N 1
ATOM 769 C CA . VAL A 1 101 ? 15.068 12.791 -11.361 1.00 80.50 101 VAL A CA 1
ATOM 770 C C . VAL A 1 101 ? 14.969 12.164 -9.982 1.00 80.50 101 VAL A C 1
ATOM 772 O O . VAL A 1 101 ? 14.299 11.154 -9.806 1.00 80.50 101 VAL A O 1
ATOM 775 N N . GLU A 1 102 ? 15.661 12.768 -9.022 1.00 80.75 102 GLU A N 1
ATOM 776 C CA . GLU A 1 102 ? 15.644 12.333 -7.621 1.00 80.75 102 GLU A CA 1
ATOM 777 C C . GLU A 1 102 ? 14.526 13.012 -6.817 1.00 80.75 102 GLU A C 1
ATOM 779 O O . GLU A 1 102 ? 14.152 12.523 -5.754 1.00 80.75 102 GLU A O 1
ATOM 784 N N . ILE A 1 103 ? 13.997 14.140 -7.312 1.00 82.12 103 ILE A N 1
ATOM 785 C CA . ILE A 1 103 ? 12.979 14.943 -6.626 1.00 82.12 103 ILE A CA 1
ATOM 786 C C . ILE A 1 103 ? 11.807 15.244 -7.577 1.00 82.12 103 ILE A C 1
ATOM 788 O O . ILE A 1 103 ? 12.028 15.890 -8.606 1.00 82.12 103 ILE A O 1
ATOM 792 N N . PRO A 1 104 ? 10.569 14.865 -7.213 1.00 86.25 104 PRO A N 1
ATOM 793 C CA . PRO A 1 104 ? 10.233 14.064 -6.033 1.00 86.25 104 PRO A CA 1
ATOM 794 C C . PRO A 1 104 ? 10.736 12.610 -6.156 1.00 86.25 104 PRO A C 1
ATOM 796 O O . PRO A 1 104 ? 10.914 12.118 -7.274 1.00 86.25 104 PRO A O 1
ATOM 799 N N . PRO A 1 105 ? 10.975 11.920 -5.025 1.00 91.62 105 PRO A N 1
ATOM 800 C CA . PRO A 1 105 ? 11.402 10.524 -5.026 1.00 91.62 105 PRO A CA 1
ATOM 801 C C . PRO A 1 105 ? 10.357 9.613 -5.687 1.00 91.62 105 PRO A C 1
ATOM 803 O O . PRO A 1 105 ? 9.152 9.815 -5.542 1.00 91.62 105 PRO A O 1
ATOM 806 N N . SER A 1 106 ? 10.825 8.587 -6.397 1.00 95.50 106 SER A N 1
ATOM 807 C CA . SER A 1 106 ? 9.993 7.573 -7.063 1.00 95.50 106 SER A CA 1
ATOM 808 C C . SER A 1 106 ? 10.592 6.177 -6.890 1.00 95.50 106 SER A C 1
ATOM 810 O O . SER A 1 106 ? 11.752 6.056 -6.499 1.00 95.50 106 SER A O 1
ATOM 812 N N . GLY A 1 107 ? 9.834 5.132 -7.219 1.00 96.88 107 GLY A N 1
ATOM 813 C CA . GLY A 1 107 ? 10.293 3.745 -7.165 1.00 96.88 107 GLY A CA 1
ATOM 814 C C . GLY A 1 107 ? 10.184 3.086 -5.790 1.00 96.88 107 GLY A C 1
ATOM 815 O O . GLY A 1 107 ? 10.848 2.083 -5.559 1.00 96.88 107 GLY A O 1
ATOM 816 N N . TYR A 1 108 ? 9.384 3.635 -4.879 1.00 97.69 108 TYR A N 1
ATOM 817 C CA . TYR A 1 108 ? 9.130 3.043 -3.566 1.00 97.69 108 TYR A CA 1
ATOM 818 C C . TYR A 1 108 ? 7.772 2.342 -3.521 1.00 97.69 108 TYR A C 1
ATOM 820 O O . TYR A 1 108 ? 6.808 2.815 -4.133 1.00 97.69 108 TYR A O 1
ATOM 828 N N . GLY A 1 109 ? 7.681 1.246 -2.767 1.00 97.94 109 GLY A N 1
ATOM 829 C CA . GLY A 1 109 ? 6.427 0.529 -2.544 1.00 97.94 109 GLY A CA 1
ATOM 830 C C . GLY A 1 109 ? 5.965 -0.196 -3.802 1.00 97.94 109 GLY A C 1
ATOM 831 O O . GLY A 1 109 ? 5.067 0.273 -4.499 1.00 97.94 109 GLY A O 1
ATOM 832 N N . GLY A 1 110 ? 6.569 -1.337 -4.133 1.00 98.06 110 GLY A N 1
ATOM 833 C CA . GLY A 1 110 ? 6.215 -2.099 -5.335 1.00 98.06 110 GLY A CA 1
ATOM 834 C C . GLY A 1 110 ? 4.749 -2.530 -5.375 1.00 98.06 110 GLY A C 1
ATOM 835 O O . GLY A 1 110 ? 4.174 -2.637 -6.457 1.00 98.06 110 GLY A O 1
ATOM 836 N N . VAL A 1 111 ? 4.105 -2.666 -4.213 1.00 98.50 111 VAL A N 1
ATOM 837 C CA . VAL A 1 111 ? 2.652 -2.807 -4.096 1.00 98.50 111 VAL A CA 1
ATOM 838 C C . VAL A 1 111 ? 2.019 -1.519 -3.585 1.00 98.50 111 VAL A C 1
ATOM 840 O O . VAL A 1 111 ? 1.261 -0.889 -4.324 1.00 98.50 111 VAL A O 1
ATOM 843 N N . ILE A 1 112 ? 2.318 -1.143 -2.341 1.00 98.62 112 ILE A N 1
ATOM 844 C CA . ILE A 1 112 ? 1.697 -0.029 -1.627 1.00 98.62 112 ILE A CA 1
ATOM 845 C C . ILE A 1 112 ? 2.749 1.017 -1.308 1.00 98.62 112 ILE A C 1
ATOM 847 O O . ILE A 1 112 ? 3.772 0.712 -0.697 1.00 98.62 112 ILE A O 1
ATOM 851 N N . PHE A 1 113 ? 2.440 2.263 -1.646 1.00 98.38 113 PHE A N 1
ATOM 852 C CA . PHE A 1 113 ? 3.080 3.417 -1.038 1.00 98.38 113 PHE A CA 1
ATOM 853 C C . PHE A 1 113 ? 2.050 4.178 -0.210 1.00 98.38 113 PHE A C 1
ATOM 855 O O . PHE A 1 113 ? 1.045 4.653 -0.745 1.00 98.38 113 PHE A O 1
ATOM 862 N N . LEU A 1 114 ? 2.299 4.263 1.093 1.00 98.19 114 LEU A N 1
ATOM 863 C CA . LEU A 1 114 ? 1.431 4.924 2.057 1.00 98.19 114 LEU A CA 1
ATOM 864 C C . LEU A 1 114 ? 2.149 6.149 2.615 1.00 98.19 114 LEU A C 1
ATOM 866 O O . LEU A 1 114 ? 3.251 6.048 3.145 1.00 98.19 114 LEU A O 1
ATOM 870 N N . THR A 1 115 ? 1.528 7.313 2.496 1.00 97.12 115 THR A N 1
ATOM 871 C CA . THR A 1 115 ? 2.069 8.571 3.005 1.00 97.12 115 THR A CA 1
ATOM 872 C C . THR A 1 115 ? 0.961 9.431 3.589 1.00 97.12 115 THR A C 1
ATOM 874 O O . THR A 1 115 ? -0.206 9.039 3.590 1.00 97.12 115 THR A O 1
ATOM 877 N N . GLY A 1 116 ? 1.319 10.593 4.120 1.00 95.62 116 GLY A N 1
ATOM 878 C CA . GLY A 1 116 ? 0.338 11.477 4.710 1.00 95.62 116 GLY A CA 1
ATOM 879 C C . GLY A 1 116 ? 0.919 12.593 5.554 1.00 95.62 116 GLY A C 1
ATOM 880 O O . GLY A 1 116 ? 2.129 12.827 5.601 1.00 95.62 116 GLY A O 1
ATOM 881 N N . THR A 1 117 ? 0.017 13.265 6.256 1.00 95.75 117 THR A N 1
ATOM 882 C CA . THR A 1 117 ? 0.308 14.338 7.208 1.00 95.75 117 THR A CA 1
ATOM 883 C C . THR A 1 117 ? -0.362 14.068 8.546 1.00 95.75 117 THR A C 1
ATOM 885 O O . THR A 1 117 ? -1.315 13.302 8.615 1.00 95.75 117 THR A O 1
ATOM 888 N N . GLY A 1 118 ? 0.081 14.752 9.600 1.00 96.75 118 GLY A N 1
ATOM 889 C CA . GLY A 1 118 ? -0.467 14.569 10.944 1.00 96.75 118 GLY A CA 1
ATOM 890 C C . GLY A 1 118 ? 0.150 13.381 11.679 1.00 96.75 118 GLY A C 1
ATOM 891 O O . GLY A 1 118 ? 0.951 12.633 11.117 1.00 96.75 118 GLY A O 1
ATOM 892 N N . ASP A 1 119 ? -0.221 13.251 12.948 1.00 97.00 119 ASP A N 1
ATOM 893 C CA . ASP A 1 119 ? 0.273 12.205 13.839 1.00 97.00 119 ASP A CA 1
ATOM 894 C C . ASP A 1 119 ? -0.720 11.042 13.878 1.00 97.00 119 ASP A C 1
ATOM 896 O O . ASP A 1 119 ? -1.912 11.252 14.100 1.00 97.00 119 ASP A O 1
ATOM 900 N N . TYR A 1 120 ? -0.229 9.825 13.656 1.00 96.94 120 TYR A N 1
ATOM 901 C CA . TYR A 1 120 ? -1.024 8.606 13.723 1.00 96.94 120 TYR A CA 1
ATOM 902 C C . TYR A 1 120 ? -1.107 8.080 15.154 1.00 96.94 120 TYR A C 1
ATOM 904 O O . TYR A 1 120 ? -0.092 7.934 15.833 1.00 96.94 120 TYR A O 1
ATOM 912 N N . ASP A 1 121 ? -2.323 7.754 15.582 1.00 96.31 121 ASP A N 1
ATOM 913 C CA . ASP A 1 121 ? -2.586 7.043 16.830 1.00 96.31 121 ASP A CA 1
ATOM 914 C C . ASP A 1 121 ? -2.522 5.527 16.585 1.00 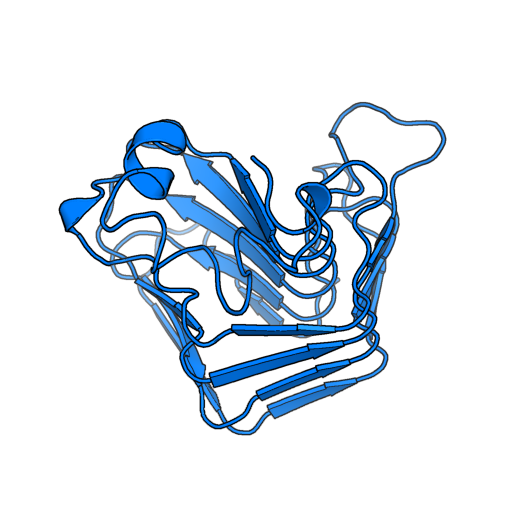96.31 121 ASP A C 1
ATOM 916 O O . ASP A 1 121 ? -3.399 4.956 15.927 1.00 96.31 121 ASP A O 1
ATOM 920 N N . VAL A 1 122 ? -1.485 4.867 17.107 1.00 94.12 122 VAL A N 1
ATOM 921 C CA . VAL A 1 122 ? -1.258 3.424 16.912 1.00 94.12 122 VAL A CA 1
ATOM 922 C C . VAL A 1 122 ? -2.328 2.552 17.570 1.00 94.12 122 VAL A C 1
ATOM 924 O O . VAL A 1 122 ? -2.608 1.465 17.069 1.00 94.12 122 VAL A O 1
ATOM 927 N N . ASP A 1 123 ? -2.998 3.044 18.616 1.00 94.31 123 ASP A N 1
ATOM 928 C CA . ASP A 1 123 ? -4.074 2.319 19.301 1.00 94.31 123 ASP A CA 1
ATOM 929 C C . ASP A 1 123 ? -5.408 2.379 18.527 1.00 94.31 123 ASP A C 1
ATOM 931 O O . ASP A 1 123 ? -6.366 1.663 18.847 1.00 94.31 123 ASP A O 1
ATOM 935 N N . SER A 1 124 ? -5.489 3.212 17.481 1.00 95.06 124 SER A N 1
ATOM 936 C CA . SER A 1 124 ? -6.720 3.450 16.718 1.00 95.06 124 SER A CA 1
ATOM 937 C C . SER A 1 124 ? -7.139 2.276 15.823 1.00 95.06 124 SER A C 1
ATOM 939 O O . SER A 1 124 ? -8.321 2.144 15.493 1.00 95.06 124 SER A O 1
ATOM 941 N N . ASN A 1 125 ? -6.198 1.406 15.423 1.00 94.44 125 ASN A N 1
ATOM 942 C CA . ASN A 1 125 ? -6.423 0.293 14.484 1.00 94.44 125 ASN A CA 1
ATOM 943 C C . ASN A 1 125 ? -7.105 0.721 13.160 1.00 94.44 125 ASN A C 1
ATOM 945 O O . ASN A 1 125 ? -7.893 -0.030 12.558 1.00 94.44 125 ASN A O 1
ATOM 949 N N . GLN A 1 126 ? -6.843 1.958 12.724 1.00 97.69 126 GLN A N 1
ATOM 950 C CA . GLN A 1 126 ? -7.410 2.538 11.503 1.00 97.69 126 GLN A CA 1
ATOM 951 C C . GLN A 1 126 ? -6.707 2.028 10.238 1.00 97.69 126 GLN A C 1
ATOM 953 O O . GLN A 1 126 ? -7.346 1.945 9.186 1.00 97.69 126 GLN A O 1
ATOM 958 N N . ILE A 1 127 ? -5.436 1.629 10.347 1.00 98.50 127 ILE A N 1
ATOM 959 C CA . ILE A 1 127 ? -4.674 0.945 9.295 1.00 98.50 127 ILE A CA 1
ATOM 960 C C . ILE A 1 127 ? -4.577 -0.543 9.640 1.00 98.50 127 ILE A C 1
ATOM 962 O O . ILE A 1 127 ? -4.152 -0.896 10.736 1.00 98.50 127 ILE A O 1
ATOM 966 N N . ASP A 1 128 ? -4.968 -1.406 8.704 1.00 98.25 128 ASP A N 1
ATOM 967 C CA . ASP A 1 128 ? -4.852 -2.862 8.841 1.00 98.25 128 ASP A CA 1
ATOM 968 C C . ASP A 1 128 ? -4.570 -3.501 7.478 1.00 98.25 128 ASP A C 1
ATOM 970 O O . ASP A 1 128 ? -5.444 -3.586 6.618 1.00 98.25 128 ASP A O 1
ATOM 974 N N . LEU A 1 129 ? -3.330 -3.927 7.278 1.00 98.25 129 LEU A N 1
ATOM 975 C CA . LEU A 1 129 ? -2.811 -4.556 6.066 1.00 98.25 129 LEU A CA 1
ATOM 976 C C . LEU A 1 129 ? -2.538 -6.056 6.274 1.00 98.25 129 LEU A C 1
ATOM 978 O O . LEU A 1 129 ? -1.931 -6.701 5.420 1.00 98.25 129 LEU A O 1
ATOM 982 N N . SER A 1 130 ? -2.976 -6.626 7.402 1.00 97.31 130 SER A N 1
ATOM 983 C CA . SER A 1 130 ? -2.677 -8.012 7.794 1.00 97.31 130 SER A CA 1
ATOM 984 C C . SER A 1 130 ? -3.236 -9.063 6.824 1.00 97.31 130 SER A C 1
ATOM 986 O O . SER A 1 130 ? -2.720 -10.175 6.742 1.00 97.31 130 SER A O 1
ATOM 988 N N . GLY A 1 131 ? -4.262 -8.712 6.044 1.00 98.00 131 GLY A N 1
ATOM 989 C CA . GLY A 1 131 ? -4.882 -9.576 5.039 1.00 98.00 131 GLY A CA 1
ATOM 990 C C . GLY A 1 131 ? -4.157 -9.649 3.692 1.00 98.00 131 GLY A C 1
ATOM 991 O O . GLY A 1 131 ? -4.662 -10.276 2.756 1.00 98.00 131 GLY A O 1
ATOM 992 N N . MET A 1 132 ? -3.008 -8.986 3.554 1.00 97.69 132 MET A N 1
ATOM 993 C CA . MET A 1 132 ? -2.227 -8.984 2.319 1.00 97.69 132 MET A CA 1
ATOM 994 C C . MET A 1 132 ? -1.446 -10.283 2.119 1.00 97.69 132 MET A C 1
ATOM 996 O O . MET A 1 132 ? -0.829 -10.802 3.044 1.00 97.69 132 MET A O 1
ATOM 1000 N N . LYS A 1 133 ? -1.406 -10.751 0.869 1.00 98.31 133 LYS A N 1
ATOM 1001 C CA . LYS A 1 133 ? -0.468 -11.775 0.393 1.00 98.31 133 LYS A CA 1
ATOM 1002 C C . LYS A 1 133 ? 0.3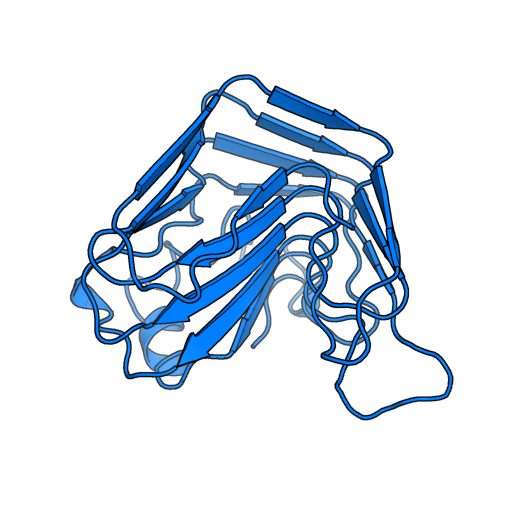37 -11.230 -0.775 1.00 98.31 133 LYS A C 1
ATOM 1004 O O . LYS A 1 133 ? -0.248 -10.627 -1.677 1.00 98.31 133 LYS A O 1
ATOM 1009 N N . SER A 1 134 ? 1.639 -11.468 -0.799 1.00 97.00 134 SER A N 1
ATOM 1010 C CA . SER A 1 134 ? 2.548 -10.826 -1.743 1.00 97.00 134 SER A CA 1
ATOM 1011 C C . SER A 1 134 ? 3.481 -11.830 -2.406 1.00 97.00 134 SER A C 1
ATOM 1013 O O . SER A 1 134 ? 4.082 -12.675 -1.753 1.00 97.00 134 SER A O 1
ATOM 1015 N N . ASP A 1 135 ? 3.639 -11.722 -3.724 1.00 97.25 135 ASP A N 1
ATOM 1016 C CA . ASP A 1 135 ? 4.569 -12.556 -4.479 1.00 97.25 135 ASP A CA 1
ATOM 1017 C C . ASP A 1 135 ? 5.298 -11.743 -5.552 1.00 97.25 135 ASP A C 1
ATOM 1019 O O . ASP A 1 135 ? 4.690 -11.148 -6.444 1.00 97.25 135 ASP A O 1
ATOM 1023 N N . SER A 1 136 ? 6.629 -11.767 -5.491 1.00 97.44 136 SER A N 1
ATOM 1024 C CA . SER A 1 136 ? 7.494 -11.301 -6.578 1.00 97.44 136 SER A CA 1
ATOM 1025 C C . SER A 1 136 ? 7.246 -9.842 -7.013 1.00 97.44 136 SER A C 1
ATOM 1027 O O . SER A 1 136 ? 7.314 -9.522 -8.202 1.00 97.44 136 SER A O 1
ATOM 1029 N N . ASN A 1 137 ? 6.958 -8.951 -6.059 1.00 98.56 137 ASN A N 1
ATOM 1030 C CA . ASN A 1 137 ? 6.816 -7.509 -6.292 1.00 98.56 137 ASN A CA 1
ATOM 1031 C C . ASN A 1 137 ? 8.175 -6.792 -6.210 1.00 98.56 137 ASN A C 1
ATOM 1033 O O . ASN A 1 137 ? 9.144 -7.346 -5.691 1.00 98.56 137 ASN A O 1
ATOM 1037 N N . ILE A 1 138 ? 8.272 -5.578 -6.763 1.00 98.56 138 ILE A N 1
ATOM 1038 C CA . ILE A 1 138 ? 9.536 -4.826 -6.840 1.00 98.56 138 ILE A CA 1
ATOM 1039 C C . ILE A 1 138 ? 9.306 -3.334 -6.584 1.00 98.56 138 ILE A C 1
ATOM 1041 O O . ILE A 1 138 ? 8.551 -2.684 -7.307 1.00 98.56 138 ILE A O 1
ATOM 1045 N N . GLY A 1 139 ? 10.023 -2.774 -5.613 1.00 98.00 139 GLY A N 1
ATOM 1046 C CA . GLY A 1 139 ? 10.232 -1.334 -5.470 1.00 98.00 139 GLY A CA 1
ATOM 1047 C C . GLY A 1 139 ? 11.684 -1.023 -5.815 1.00 98.00 139 GLY A C 1
ATOM 1048 O O . GLY A 1 139 ? 12.584 -1.470 -5.113 1.00 98.00 139 GLY A O 1
ATOM 1049 N N . ASP A 1 140 ? 11.934 -0.286 -6.898 1.00 97.31 140 ASP A N 1
ATOM 1050 C CA . ASP A 1 140 ? 13.293 -0.003 -7.387 1.00 97.31 140 ASP A CA 1
ATOM 1051 C C . ASP A 1 140 ? 14.215 0.655 -6.346 1.00 97.31 140 ASP A C 1
ATOM 1053 O O . ASP A 1 140 ? 15.435 0.478 -6.402 1.00 97.31 140 ASP A O 1
ATOM 1057 N N . ASN A 1 141 ? 13.644 1.463 -5.452 1.00 95.88 141 ASN A N 1
ATOM 1058 C CA . ASN A 1 141 ? 14.373 2.216 -4.435 1.00 95.88 141 ASN A CA 1
ATOM 1059 C C . ASN A 1 141 ? 14.072 1.764 -2.999 1.00 95.88 141 ASN A C 1
ATOM 1061 O O . ASN A 1 141 ? 14.793 2.184 -2.097 1.00 95.88 141 ASN A O 1
ATOM 1065 N N . GLY A 1 142 ? 13.062 0.918 -2.787 1.00 96.44 142 GLY A N 1
ATOM 1066 C CA . GLY A 1 142 ? 12.737 0.377 -1.470 1.00 96.44 142 GLY A CA 1
ATOM 1067 C C . GLY A 1 142 ? 11.292 -0.096 -1.334 1.00 96.44 142 GLY A C 1
ATOM 1068 O O . GLY A 1 142 ? 10.409 0.339 -2.079 1.00 96.44 142 GLY A O 1
ATOM 1069 N N . GLY A 1 143 ? 11.056 -0.986 -0.373 1.00 97.44 143 GLY A N 1
ATOM 1070 C CA . GLY A 1 143 ? 9.761 -1.593 -0.075 1.00 97.44 143 GLY A CA 1
ATOM 1071 C C . GLY A 1 143 ? 9.186 -2.346 -1.273 1.00 97.44 143 GLY A C 1
ATOM 1072 O O . GLY A 1 143 ? 8.368 -1.806 -2.015 1.00 97.44 143 GLY A O 1
ATOM 1073 N N . ASN A 1 144 ? 9.583 -3.601 -1.489 1.00 98.06 144 ASN A N 1
ATOM 1074 C CA . ASN A 1 144 ? 9.067 -4.406 -2.601 1.00 98.06 144 ASN A CA 1
ATOM 1075 C C . ASN A 1 144 ? 7.554 -4.577 -2.527 1.00 98.06 144 ASN A C 1
ATOM 1077 O O . ASN A 1 144 ? 6.883 -4.515 -3.555 1.00 98.06 144 ASN A O 1
ATOM 1081 N N . ASN A 1 145 ? 7.019 -4.750 -1.320 1.00 98.06 145 ASN A N 1
ATOM 1082 C CA . ASN A 1 145 ? 5.586 -4.788 -1.094 1.00 98.06 145 ASN A CA 1
ATOM 1083 C C . ASN A 1 145 ? 5.130 -3.433 -0.568 1.00 98.06 145 ASN A C 1
ATOM 1085 O O . ASN A 1 145 ? 4.409 -2.715 -1.257 1.00 98.06 145 ASN A O 1
ATOM 1089 N N . ILE A 1 146 ? 5.580 -3.058 0.624 1.00 98.19 146 ILE A N 1
ATOM 1090 C CA . ILE A 1 146 ? 5.052 -1.908 1.351 1.00 98.19 146 ILE A CA 1
ATOM 1091 C C . ILE A 1 146 ? 6.175 -0.908 1.604 1.00 98.19 146 ILE A C 1
ATOM 1093 O O . ILE A 1 146 ? 7.252 -1.280 2.068 1.00 98.19 146 ILE A O 1
ATOM 1097 N N . TYR A 1 147 ? 5.898 0.362 1.319 1.00 98.06 147 TYR A N 1
ATOM 1098 C CA . TYR A 1 147 ? 6.711 1.480 1.778 1.00 98.06 147 TYR A CA 1
ATOM 1099 C C . TYR A 1 147 ? 5.825 2.510 2.483 1.00 98.06 147 TYR A C 1
ATOM 1101 O O . TYR A 1 147 ? 4.882 3.027 1.873 1.00 98.06 147 TYR A O 1
ATOM 1109 N N . ILE A 1 148 ? 6.100 2.797 3.758 1.00 97.50 148 ILE A N 1
ATOM 1110 C CA . ILE A 1 148 ? 5.285 3.710 4.575 1.00 97.50 148 ILE A CA 1
ATOM 1111 C C . ILE A 1 148 ? 6.098 4.934 4.969 1.00 97.50 148 ILE A C 1
ATOM 1113 O O . ILE A 1 148 ? 7.187 4.822 5.501 1.00 97.50 148 ILE A O 1
ATOM 1117 N N . VAL A 1 149 ? 5.529 6.120 4.780 1.00 96.50 149 VAL A N 1
ATOM 1118 C CA . VAL A 1 149 ? 6.076 7.376 5.295 1.00 96.50 149 VAL A CA 1
ATOM 1119 C C . VAL A 1 149 ? 5.069 7.977 6.262 1.00 96.50 149 VAL A C 1
ATOM 1121 O O . VAL A 1 149 ? 4.033 8.506 5.850 1.00 96.50 149 VAL A O 1
ATOM 1124 N N . MET A 1 150 ? 5.373 7.908 7.557 1.00 95.88 150 MET A N 1
ATOM 1125 C CA . MET A 1 150 ? 4.556 8.511 8.610 1.00 95.88 150 MET A CA 1
ATOM 1126 C C . MET A 1 150 ? 5.397 8.853 9.850 1.00 95.88 150 MET A C 1
ATOM 1128 O O . MET A 1 150 ? 6.408 8.188 10.084 1.00 95.88 150 MET A O 1
ATOM 1132 N N . PRO A 1 151 ? 5.009 9.849 10.670 1.00 93.75 151 PRO A N 1
ATOM 1133 C CA . PRO A 1 151 ? 5.824 10.250 11.820 1.00 93.75 151 PRO A CA 1
ATOM 1134 C C . PRO A 1 151 ? 5.961 9.158 12.896 1.00 93.75 151 PRO A C 1
ATOM 1136 O O . PRO A 1 151 ? 7.048 8.978 13.438 1.00 93.75 151 PRO A O 1
ATOM 1139 N N . GLN A 1 152 ? 4.898 8.394 13.170 1.00 96.38 152 GLN A N 1
ATOM 1140 C CA . GLN A 1 152 ? 4.861 7.330 14.190 1.00 96.38 152 GLN A CA 1
ATOM 1141 C C . GLN A 1 152 ? 5.196 5.939 13.623 1.00 96.38 152 GLN A C 1
ATOM 1143 O O . GLN A 1 152 ? 4.749 4.929 14.161 1.00 96.38 152 GLN A O 1
ATOM 1148 N N . LEU A 1 153 ? 5.973 5.851 12.536 1.00 95.56 153 LEU A N 1
ATOM 1149 C CA . LEU A 1 153 ? 6.251 4.565 11.887 1.00 95.56 153 LEU A CA 1
ATOM 1150 C C . LEU A 1 153 ? 6.931 3.560 12.828 1.00 95.56 153 LEU A C 1
ATOM 1152 O O . LEU A 1 153 ? 6.529 2.402 12.880 1.00 95.56 153 LEU A O 1
ATOM 1156 N N . GLU A 1 154 ? 7.946 3.996 13.582 1.00 96.00 154 GLU A N 1
ATOM 1157 C CA . GLU A 1 154 ? 8.663 3.119 14.517 1.00 96.00 154 GLU A CA 1
ATOM 1158 C C . GLU A 1 154 ? 7.717 2.543 15.579 1.00 96.00 154 GLU A C 1
ATOM 1160 O O . GLU A 1 154 ? 7.740 1.342 15.841 1.00 96.00 154 GLU A O 1
ATOM 1165 N N . GLU A 1 155 ? 6.851 3.385 16.147 1.00 96.38 155 GLU A N 1
ATOM 1166 C CA . GLU A 1 155 ? 5.855 2.976 17.137 1.00 96.38 155 GLU A CA 1
ATOM 1167 C C . GLU A 1 155 ? 4.833 2.008 16.528 1.00 96.38 155 GLU A C 1
ATOM 1169 O O . GLU A 1 155 ? 4.539 0.969 17.117 1.00 96.38 155 GLU A O 1
ATOM 1174 N N . PHE A 1 156 ? 4.351 2.292 15.314 1.00 95.44 156 PHE A N 1
ATOM 1175 C CA . PHE A 1 156 ? 3.380 1.441 14.629 1.00 95.44 156 PHE A CA 1
ATOM 1176 C C . PHE A 1 156 ? 3.954 0.060 14.283 1.00 95.44 156 PHE A C 1
ATOM 1178 O O . PHE A 1 156 ? 3.280 -0.951 14.454 1.00 95.44 156 PHE A O 1
ATOM 1185 N N . CYS A 1 157 ? 5.221 -0.006 13.869 1.00 93.38 157 CYS A N 1
ATOM 1186 C CA . CYS A 1 157 ? 5.913 -1.269 13.604 1.00 93.38 157 CYS A CA 1
ATOM 1187 C C . CYS A 1 157 ? 6.235 -2.065 14.881 1.00 93.38 157 CYS A C 1
ATOM 1189 O O . CYS A 1 157 ? 6.400 -3.283 14.816 1.00 93.38 157 CYS A O 1
ATOM 1191 N N . GLN A 1 158 ? 6.355 -1.404 16.037 1.00 94.31 158 GLN A N 1
ATOM 1192 C CA . GLN A 1 158 ? 6.554 -2.064 17.333 1.00 94.31 158 GLN A CA 1
ATOM 1193 C C . GLN A 1 158 ? 5.235 -2.540 17.952 1.00 94.31 158 GLN A C 1
ATOM 1195 O O . GLN A 1 158 ? 5.224 -3.538 18.679 1.00 94.31 158 GLN A O 1
ATOM 1200 N N . TYR A 1 159 ? 4.132 -1.845 17.664 1.00 94.56 159 TYR A N 1
ATOM 1201 C CA . TYR A 1 159 ? 2.798 -2.208 18.122 1.00 94.56 159 TYR A CA 1
ATOM 1202 C C . TYR A 1 159 ? 2.409 -3.604 17.628 1.00 94.56 159 TYR A C 1
ATOM 1204 O O . TYR A 1 159 ? 2.444 -3.877 16.429 1.00 94.56 159 TYR A O 1
ATOM 1212 N N . ASP A 1 160 ? 2.063 -4.492 18.565 1.00 92.81 160 ASP A N 1
ATOM 1213 C CA . ASP A 1 160 ? 1.720 -5.899 18.300 1.00 92.81 160 ASP A CA 1
ATOM 1214 C C . ASP A 1 160 ? 2.702 -6.593 17.331 1.00 92.81 160 ASP A C 1
ATOM 1216 O O . ASP A 1 160 ? 2.315 -7.326 16.423 1.00 92.81 160 ASP A O 1
ATOM 1220 N N . GLU A 1 161 ? 3.999 -6.290 17.481 1.00 92.44 161 GLU A N 1
ATOM 1221 C CA . GLU A 1 161 ? 5.083 -6.819 16.638 1.00 92.44 161 GLU A CA 1
ATOM 1222 C C . GLU A 1 161 ? 4.890 -6.546 15.127 1.00 92.44 161 GLU A C 1
ATOM 1224 O O . GLU A 1 161 ? 5.393 -7.293 14.280 1.00 92.44 161 GLU A O 1
ATOM 1229 N N . GLY A 1 162 ? 4.168 -5.477 14.775 1.00 91.88 162 GLY A N 1
ATOM 1230 C CA . GLY A 1 162 ? 3.895 -5.059 13.401 1.00 91.88 162 GLY A CA 1
ATOM 1231 C C . GLY A 1 162 ? 2.829 -5.901 12.693 1.00 91.88 162 GLY A C 1
ATOM 1232 O O . GLY A 1 162 ? 2.769 -5.897 11.461 1.00 91.88 162 GLY A O 1
ATOM 1233 N N . SER A 1 163 ? 1.992 -6.634 13.435 1.00 93.62 163 SER A N 1
ATOM 1234 C CA . SER A 1 163 ? 0.981 -7.553 12.883 1.00 93.62 163 SER A CA 1
ATOM 1235 C C . SER A 1 163 ? 0.031 -6.898 11.869 1.00 93.62 163 SER A C 1
ATOM 1237 O O . SER A 1 163 ? -0.382 -7.538 10.903 1.00 93.62 163 SER A O 1
ATOM 1239 N N . LEU A 1 164 ? -0.263 -5.606 12.041 1.00 95.44 164 LEU A N 1
ATOM 1240 C CA . LEU A 1 164 ? -1.158 -4.832 11.175 1.00 95.44 164 LEU A CA 1
ATOM 1241 C C . LEU A 1 164 ? -0.502 -4.304 9.895 1.00 95.44 164 LEU A C 1
ATOM 1243 O O . LEU A 1 164 ? -1.207 -3.807 9.024 1.00 95.44 164 LEU A O 1
ATOM 1247 N N . VAL A 1 165 ? 0.821 -4.372 9.761 1.00 93.00 165 VAL A N 1
ATOM 1248 C CA . VAL A 1 165 ? 1.560 -3.802 8.618 1.00 93.00 165 VAL A CA 1
ATOM 1249 C C . VAL A 1 165 ? 2.321 -4.859 7.821 1.00 93.00 165 VAL A C 1
ATOM 1251 O O . VAL A 1 165 ? 2.553 -4.679 6.629 1.00 93.00 165 VAL A O 1
ATOM 1254 N N . LYS A 1 166 ? 2.671 -5.986 8.444 1.00 90.12 166 LYS A N 1
ATOM 1255 C CA . LYS A 1 166 ? 3.493 -7.035 7.829 1.00 90.12 166 LYS A CA 1
ATOM 1256 C C . LYS A 1 166 ? 2.808 -7.785 6.679 1.00 90.12 166 LYS A C 1
ATOM 1258 O O . LYS A 1 166 ? 3.509 -8.306 5.816 1.00 90.12 166 LYS A O 1
ATOM 1263 N N . GLY A 1 167 ? 1.476 -7.853 6.635 1.00 92.25 167 GLY A N 1
ATOM 1264 C CA . GLY A 1 167 ? 0.785 -8.739 5.690 1.00 92.25 167 GLY A CA 1
ATOM 1265 C C . GLY A 1 167 ? 1.246 -10.188 5.879 1.00 92.25 167 GLY A C 1
ATOM 1266 O O . GLY A 1 167 ? 1.202 -10.708 6.992 1.00 92.25 167 GLY A O 1
ATOM 1267 N N . ASP A 1 168 ? 1.757 -10.817 4.819 1.00 92.44 168 ASP A N 1
ATOM 1268 C CA . ASP A 1 168 ? 2.356 -12.157 4.848 1.00 92.44 168 ASP A CA 1
ATOM 1269 C C . ASP A 1 168 ? 3.881 -12.179 5.075 1.00 92.44 168 ASP A C 1
ATOM 1271 O O . ASP A 1 168 ? 4.515 -13.224 4.908 1.00 92.44 168 ASP A O 1
ATOM 1275 N N . TYR A 1 169 ? 4.481 -11.053 5.473 1.00 93.12 169 TYR A N 1
ATOM 1276 C CA . TYR A 1 169 ? 5.894 -10.981 5.843 1.00 93.12 169 TYR A CA 1
ATOM 1277 C C . TYR A 1 169 ? 6.200 -11.827 7.090 1.00 93.12 169 TYR A C 1
ATOM 1279 O O . TYR A 1 169 ? 5.574 -11.673 8.140 1.00 93.12 169 TYR A O 1
ATOM 1287 N N . ASP A 1 170 ? 7.230 -12.667 7.000 1.00 92.56 170 ASP A N 1
ATOM 1288 C CA . ASP A 1 170 ? 7.749 -13.483 8.098 1.00 92.56 170 ASP A CA 1
ATOM 1289 C C . ASP A 1 170 ? 9.198 -13.087 8.417 1.00 92.56 170 ASP A C 1
ATOM 1291 O O . ASP A 1 170 ? 10.074 -13.142 7.552 1.00 92.56 170 ASP A O 1
ATOM 1295 N N . ASP A 1 171 ? 9.475 -12.755 9.683 1.00 88.38 171 ASP A N 1
ATOM 1296 C CA . ASP A 1 171 ? 10.780 -12.249 10.144 1.00 88.38 171 ASP A CA 1
ATOM 1297 C C . ASP A 1 171 ? 11.965 -13.212 9.901 1.00 88.38 171 ASP A C 1
ATOM 1299 O O . ASP A 1 171 ? 13.125 -12.819 10.041 1.00 88.38 171 ASP A O 1
ATOM 1303 N N . LYS A 1 172 ? 11.710 -14.487 9.578 1.00 91.56 172 LYS A N 1
ATOM 1304 C CA . LYS A 1 172 ? 12.743 -15.504 9.316 1.00 91.56 172 LYS A CA 1
ATOM 1305 C C . LYS A 1 172 ? 12.867 -15.864 7.840 1.00 91.56 172 LYS A C 1
ATOM 1307 O O . LYS A 1 172 ? 13.911 -16.396 7.456 1.00 91.56 172 LYS A O 1
ATOM 1312 N N . LEU A 1 173 ? 11.808 -15.674 7.055 1.00 91.94 173 LEU A N 1
ATOM 1313 C CA . LEU A 1 173 ? 11.706 -16.187 5.686 1.00 91.94 173 LEU A CA 1
ATOM 1314 C C . LEU A 1 173 ? 11.644 -15.086 4.627 1.00 91.94 173 LEU A C 1
ATOM 1316 O O . LEU A 1 173 ? 12.135 -15.306 3.518 1.00 91.94 173 LEU A O 1
ATOM 1320 N N . SER A 1 174 ? 11.056 -13.936 4.950 1.00 92.62 174 SER A N 1
ATOM 1321 C CA . SER A 1 174 ? 10.883 -12.823 4.017 1.00 92.62 174 SER A CA 1
ATOM 1322 C C . SER A 1 174 ? 12.146 -11.972 3.904 1.00 92.62 174 SER A C 1
ATOM 1324 O O . SER A 1 174 ? 13.036 -12.009 4.758 1.00 92.62 174 SER A O 1
ATOM 1326 N N . ASN A 1 175 ? 12.256 -11.214 2.813 1.00 92.62 175 ASN A N 1
ATOM 1327 C CA . ASN A 1 175 ? 13.384 -10.316 2.613 1.00 92.62 175 ASN A CA 1
ATOM 1328 C C . ASN A 1 175 ? 13.090 -8.985 3.299 1.00 92.62 175 ASN A C 1
ATOM 1330 O O . ASN A 1 175 ? 12.041 -8.409 3.049 1.00 92.62 175 ASN A O 1
ATOM 1334 N N . LEU A 1 176 ? 14.028 -8.453 4.085 1.00 91.25 176 LEU A N 1
ATOM 1335 C CA . LEU A 1 176 ? 13.871 -7.164 4.768 1.00 91.25 176 LEU A CA 1
ATOM 1336 C C . LEU A 1 176 ? 13.431 -6.034 3.822 1.00 91.25 176 LEU A C 1
ATOM 1338 O O . LEU A 1 176 ? 12.696 -5.151 4.239 1.00 91.25 176 LEU A O 1
ATOM 1342 N N . SER A 1 177 ? 13.820 -6.094 2.544 1.00 93.62 177 SER A N 1
ATOM 1343 C CA . SER A 1 177 ? 13.401 -5.110 1.542 1.00 93.62 177 SER A CA 1
ATOM 1344 C C . SER A 1 177 ? 11.912 -5.156 1.184 1.00 93.62 177 SER A C 1
ATOM 1346 O O . SER A 1 177 ? 11.460 -4.327 0.405 1.00 93.62 177 SER A O 1
ATOM 1348 N N . ASP A 1 178 ? 11.148 -6.141 1.654 1.00 94.56 178 ASP A N 1
ATOM 1349 C CA . ASP A 1 178 ? 9.732 -6.303 1.317 1.00 94.56 178 ASP A CA 1
ATOM 1350 C C . ASP A 1 178 ? 8.836 -5.287 2.031 1.00 94.56 178 ASP A C 1
ATOM 1352 O O . ASP A 1 178 ? 7.819 -4.872 1.468 1.00 94.56 178 ASP A O 1
ATOM 1356 N N . VAL A 1 179 ? 9.234 -4.850 3.225 1.00 94.50 179 VAL A N 1
ATOM 1357 C CA . VAL A 1 179 ? 8.510 -3.868 4.036 1.00 94.50 179 VAL A CA 1
ATOM 1358 C C . VAL A 1 179 ? 9.519 -2.868 4.593 1.00 94.50 179 VAL A C 1
ATOM 1360 O O . VAL A 1 179 ? 10.372 -3.227 5.399 1.00 94.50 179 VAL A O 1
ATOM 1363 N N . GLU A 1 180 ? 9.425 -1.612 4.161 1.00 95.44 180 GLU A N 1
ATOM 1364 C CA . GLU A 1 180 ? 10.335 -0.528 4.554 1.00 95.44 180 GLU A CA 1
ATOM 1365 C C . GLU A 1 180 ? 9.555 0.770 4.834 1.00 95.44 180 GLU A C 1
ATOM 1367 O O . GLU A 1 180 ? 8.359 0.872 4.542 1.00 95.44 180 GLU A O 1
ATOM 1372 N N . GLY A 1 181 ? 10.222 1.775 5.401 1.00 88.69 181 GLY A N 1
ATOM 1373 C CA . GLY A 1 181 ? 9.650 3.102 5.627 1.00 88.69 181 GLY A CA 1
ATOM 1374 C C . GLY A 1 181 ? 10.515 4.004 6.491 1.00 88.69 181 GLY A C 1
ATOM 1375 O O . GLY A 1 181 ? 11.282 3.458 7.319 1.00 88.69 181 GLY A O 1
#

Organism: NCBI:txid222440

Foldseek 3Di:
DALEEADDPPQDADEAEAAPEEAEQFEDEDDLQQAWASHYEHEWHANYEYEYDHAYEYENQQYAQHEASHYEYEYAQQHDYADEYQAYEYEAAWWHHDPPDPPPTTQEASHYEEYYDDAHDLVNLRQAQQNYHYYDAGRPVAASHYEYDHPCVVVNCPVVVVNRPQHPNDPVPDDPRNYYD

Radius of gyration: 14.62 Å; chains: 1; bounding box: 34×35×36 Å

Sequence (181 aa):
GSAIRIENDQENSFTATIEGTQFNNISSTGEVSGQGGSAIYAQIREDCSLIIDDSCEFNDCVIESGNGGAIYVDIDYSKNFQFKIKDATFRHNKALKHNSVEIPPSGYGGVIFLTGTGDYDVDSNQIDLSGMKSDSNIGDNGGNNIYIVMPQLEEFCQYDEGSLVKGDYDDKLSNLSDVEG

pLDDT: mean 95.28, std 4.74, range [76.12, 98.88]

=== Feature glossary ===
Legend for the data blocks above and below:

— What the protein is —

Sequence gives the chain of amino acids in standard one-letter code (A=alanine, C=cysteine, …, Y=tyrosine), read N→C. It is the only feature that is directly encoded by the gene; all structural features are derived from the folded form of this sequence.

The annotation block draws on four external resources. InterPro: which protein families and domains the sequence belongs to. GO: standardized terms for what the protein does, what process it participates in, and where in the cell it acts. CATH: which structural fold it has in the CATH hierarchy. Organism: the species of origin.

— Where its atoms are —

Atomic coordinates in PDBx/mmCIF format — the same representation the Protein Data Bank distributes. Each line of the _atom_site loop places one backbone atom in Cartesian space (units: ångströms, origin: arbitrary).

Six rendered views show the 3D structure from the faces of a cube — i.e. along ±x, ±y, ±z. Rendering representation is drawn randomly per protein from cartoon (secondary-structure ribbons), sticks (backbone bonds), or molecular surface; coloring is either N→C rainbow (blue at the N-terminus through red at the C-terminus) or one color per chain.

— Local backbone conformation —

DSSP 8-state secondary structure assigns each residue one of H (α-helix), G (3₁₀-helix), I (π-helix), E (extended β-strand), B (isolated β-bridge), T (hydrogen-bonded turn), S (bend), or '-' (coil). The assignment is computed from backbone hydrogen-bond geometry via the Kabsch–Sander algorithm.

P-SEA three-state annotation labels each residue as helix, strand, or coil based purely on the geometry of the Cα trace. It serves as a fallback when the full backbone (and thus DSSP) is unavailable.

φ (phi) and ψ (psi) are the two rotatable backbone dihedrals per residue: φ is the C(i-1)–N–Cα–C torsion, ψ is the N–Cα–C–N(i+1) torsion, both in degrees on (−180°, 180°]. α-helical residues cluster near (−60°, −45°); β-strand residues near (−120°, +130°). A Ramachandran plot is simply a scatter of (φ, ψ) for every residue.

— Global shape and packing —

Radius of gyration (Rg) is the root-mean-square distance of Cα atoms from their centroid — a single number for overall size and compactness. A globular domain of N residues has Rg ≈ 2.2·N^0.38 Å; an extended or disordered chain has a much larger Rg. The Cα contact count is the number of residue pairs whose Cα atoms are within 8 Å and are more than four positions apart in sequence — a standard proxy for tertiary packing density. The bounding box is the smallest axis-aligned box enclosing all Cα atoms.

Accessible surface area quantifies burial. A residue with SASA near zero is packed into the hydrophobic core; one with SASA >100 Å² sits on the surface. Computed here via the Shrake–Rupley numerical algorithm with a 1.4 Å probe.

The contact map is a binary N×N matrix image: pixel (i, j) is dark where Cα_i and Cα_j are within 8 Å and |i−j|>4. Because the |i−j|>4 filter removes local helical contacts, off-diagonal stripes parallel to the main diagonal indicate parallel β-sheets; stripes perpendicular to it indicate antiparallel β-sheets. The Ramachandran plot scatters every residue's (φ, ψ) pair against the sterically allowed regions. The PAE heatmap renders the predicted-aligned-error matrix.

— Structural neighborhood —

A 3Di character summarizes, for each residue, the relative orientation of the Cα frame of its nearest spatial neighbor. Because it encodes fold topology rather than chemistry, 3Di alignments detect remote structural similarity that sequence alignment misses.

Structural nearest neighbors (via Foldseek easy-search vs the PDB). Reported per hit: target PDB id, E-value, and alignment TM-score. A TM-score above ~0.5 is the conventional threshold for 'same fold'.

— Confidence and disorder —

For AlphaFold models, the B-factor field carries pLDDT — the model's own estimate of local accuracy on a 0–100 scale. Regions with pLDDT<50 should be treated as essentially unmodeled; they often correspond to intrinsically disordered segments.

B-factor (Debye–Waller factor) reflects atomic displacement in the crystal lattice. It is an experimental observable (units Å²), not a prediction; low values mean the atom is pinned down, high values mean it moves or is heterogeneous across the crystal.

Predicted Aligned Error (PAE) is an AlphaFold confidence matrix: entry (i, j) is the expected error in the position of residue j, in ångströms, when the prediction is superimposed on the true structure at residue i. Low PAE within a block of residues means that block is internally rigid and well-pre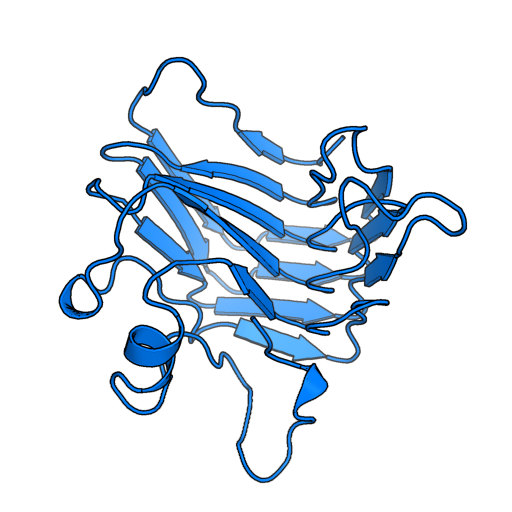dicted; high PAE between two blocks means their relative placement is uncertain even if each block individually is confident.